Protein AF-A0A425DKZ0-F1 (afdb_monomer)

Structure (mmCIF, N/CA/C/O backbone):
data_AF-A0A425DKZ0-F1
#
_entry.id   AF-A0A425DKZ0-F1
#
loop_
_atom_site.group_PDB
_atom_site.id
_atom_site.type_symbol
_atom_site.label_atom_id
_atom_site.label_alt_id
_atom_site.label_comp_id
_atom_site.label_asym_id
_atom_site.label_entity_id
_atom_site.label_seq_id
_atom_site.pdbx_PDB_ins_code
_atom_site.Cartn_x
_atom_site.Cartn_y
_atom_site.Cartn_z
_atom_site.occupancy
_atom_site.B_iso_or_equiv
_atom_site.auth_seq_id
_atom_site.auth_comp_id
_atom_site.auth_asym_id
_atom_site.auth_atom_id
_atom_site.pdbx_PDB_model_num
ATOM 1 N N . HIS A 1 1 ? -7.716 31.470 51.472 1.00 42.34 1 HIS A N 1
ATOM 2 C CA . HIS A 1 1 ? -7.581 30.000 51.550 1.00 42.34 1 HIS A CA 1
ATOM 3 C C . HIS A 1 1 ? -8.684 29.341 50.733 1.00 42.34 1 HIS A C 1
ATOM 5 O O . HIS A 1 1 ? -9.848 29.492 51.078 1.00 42.34 1 HIS A O 1
ATOM 11 N N . GLY A 1 2 ? -8.344 28.702 49.608 1.00 53.31 2 GLY A N 1
ATOM 12 C CA . GLY A 1 2 ? -9.332 28.039 48.749 1.00 53.31 2 GLY A CA 1
ATOM 13 C C . GLY A 1 2 ? -9.971 26.845 49.457 1.00 53.31 2 GLY A C 1
ATOM 14 O O . GLY A 1 2 ? -9.284 26.089 50.141 1.00 53.31 2 GLY A O 1
ATOM 15 N N . ASN A 1 3 ? -11.289 26.690 49.323 1.00 63.75 3 ASN A N 1
ATOM 16 C CA . ASN A 1 3 ? -11.999 25.538 49.873 1.00 63.75 3 ASN A CA 1
ATOM 17 C C . ASN A 1 3 ? -11.432 24.227 49.294 1.00 63.75 3 ASN A C 1
ATOM 19 O O . ASN A 1 3 ? -11.160 24.181 48.093 1.00 63.75 3 ASN A O 1
ATOM 23 N N . PRO A 1 4 ? -11.296 23.147 50.090 1.00 66.00 4 PRO A N 1
ATOM 24 C CA . PRO A 1 4 ? -10.873 21.852 49.567 1.00 66.00 4 PRO A CA 1
ATOM 25 C C . PRO A 1 4 ? -11.838 21.383 48.476 1.00 66.00 4 PRO A C 1
ATOM 27 O O . PRO A 1 4 ? -13.053 21.352 48.697 1.00 66.00 4 PRO A O 1
ATOM 30 N N . MET A 1 5 ? -11.298 21.018 47.314 1.00 82.62 5 MET A N 1
ATOM 31 C CA . MET A 1 5 ? -12.056 20.470 46.191 1.00 82.62 5 MET A CA 1
ATOM 32 C C . MET A 1 5 ? -11.588 19.047 45.911 1.00 82.62 5 MET A C 1
ATOM 34 O O . MET A 1 5 ? -10.389 18.791 45.840 1.00 82.62 5 MET A O 1
ATOM 38 N N . VAL A 1 6 ? -12.531 18.127 45.726 1.00 85.50 6 VAL A N 1
ATOM 39 C CA . VAL A 1 6 ? -12.246 16.738 45.340 1.00 85.50 6 VAL A CA 1
ATOM 40 C C . VAL A 1 6 ? -12.722 16.533 43.908 1.00 85.50 6 VAL A C 1
ATOM 42 O O . VAL A 1 6 ? -13.866 16.851 43.589 1.00 85.50 6 VAL A O 1
ATOM 45 N N . ARG A 1 7 ? -11.857 16.022 43.029 1.00 88.94 7 ARG A N 1
ATOM 46 C CA . ARG A 1 7 ? -12.206 15.740 41.627 1.00 88.94 7 ARG A CA 1
ATOM 47 C C . ARG A 1 7 ? -12.764 14.329 41.455 1.00 88.94 7 ARG A C 1
ATOM 49 O O . ARG A 1 7 ? -12.349 13.405 42.149 1.00 88.94 7 ARG A O 1
ATOM 56 N N . CYS A 1 8 ? -13.666 14.152 40.497 1.00 90.75 8 CYS A N 1
ATOM 57 C CA . CYS A 1 8 ? -14.119 12.833 40.068 1.00 90.75 8 CYS A CA 1
ATOM 58 C C . CYS A 1 8 ? -13.062 12.179 39.159 1.00 90.75 8 CYS A C 1
ATOM 60 O O . CYS A 1 8 ? -12.780 12.678 38.066 1.00 90.75 8 CYS A O 1
ATOM 62 N N . ASN A 1 9 ? -12.492 11.051 39.596 1.00 89.81 9 ASN A N 1
ATOM 63 C CA . ASN A 1 9 ? -11.516 10.305 38.797 1.00 89.81 9 ASN A CA 1
ATOM 64 C C . ASN A 1 9 ? -12.157 9.657 37.560 1.00 89.81 9 ASN A C 1
ATOM 66 O O . ASN A 1 9 ? -11.550 9.717 36.499 1.00 89.81 9 ASN A O 1
ATOM 70 N N . PHE A 1 10 ? -13.399 9.164 37.631 1.00 89.75 10 PHE A N 1
ATOM 71 C CA . PHE A 1 10 ? -14.104 8.661 36.440 1.00 89.75 10 PHE A CA 1
ATOM 72 C C . PHE A 1 10 ? -14.246 9.744 35.363 1.00 89.75 10 PHE A C 1
ATOM 74 O O . PHE A 1 10 ? -13.837 9.534 34.229 1.00 89.75 10 PHE A O 1
ATOM 81 N N . CYS A 1 11 ? -14.672 10.959 35.731 1.00 88.19 11 CYS A N 1
ATOM 82 C CA . CYS A 1 11 ? -14.673 12.095 34.801 1.00 88.19 11 CYS A CA 1
ATOM 83 C C . CYS A 1 11 ? -13.292 12.385 34.194 1.00 88.19 11 CYS A C 1
ATOM 85 O O . CYS A 1 11 ? -13.216 12.844 33.062 1.00 88.19 11 CYS A O 1
ATOM 87 N N . THR A 1 12 ? -12.216 12.189 34.958 1.00 85.69 12 THR A N 1
ATOM 88 C CA . THR A 1 12 ? -10.850 12.507 34.519 1.00 85.69 12 THR A CA 1
ATOM 89 C C . THR A 1 12 ? -10.347 11.453 33.530 1.00 85.69 12 THR A C 1
ATOM 91 O O . THR A 1 12 ? -9.910 11.784 32.431 1.00 85.69 12 THR A O 1
ATOM 94 N N . PHE A 1 13 ? -10.450 10.175 33.890 1.00 84.56 13 PHE A N 1
ATOM 95 C CA . PHE A 1 13 ? -9.844 9.073 33.143 1.00 84.56 13 PHE A CA 1
ATOM 96 C C . PHE A 1 13 ? -10.752 8.485 32.060 1.00 84.56 13 PHE A C 1
ATOM 98 O O . PHE A 1 13 ? -10.256 8.056 31.028 1.00 84.56 13 PHE A O 1
ATOM 105 N N . GLU A 1 14 ? -12.068 8.509 32.252 1.00 84.50 14 GLU A N 1
ATOM 106 C CA . GLU A 1 14 ? -13.032 7.866 31.345 1.00 84.50 14 GLU A CA 1
ATOM 107 C C . GLU A 1 14 ? -13.930 8.877 30.621 1.00 84.50 14 GLU A C 1
ATOM 109 O O . GLU A 1 14 ? -14.605 8.534 29.653 1.00 84.50 14 GLU A O 1
ATOM 114 N N . GLY A 1 15 ? -13.923 10.142 31.051 1.00 81.25 15 GLY A N 1
ATOM 115 C CA . GLY A 1 15 ? -14.889 11.130 30.583 1.00 81.25 15 GLY A CA 1
ATOM 116 C C . GLY A 1 15 ? -16.287 10.846 31.139 1.00 81.25 15 GLY A C 1
ATOM 117 O O . GLY A 1 15 ? -16.455 10.033 32.043 1.00 81.25 15 GLY A O 1
ATOM 118 N N . ARG A 1 16 ? -17.304 11.562 30.650 1.00 83.00 16 ARG A N 1
ATOM 119 C CA . ARG A 1 16 ? -18.705 11.369 31.067 1.00 83.00 16 ARG A CA 1
ATOM 120 C C . ARG A 1 16 ? -19.478 10.555 30.041 1.00 83.00 16 ARG A C 1
ATOM 122 O O . ARG A 1 16 ? -19.281 10.751 28.840 1.00 83.00 16 ARG A O 1
ATOM 129 N N . ASP A 1 17 ? -20.421 9.746 30.518 1.00 76.44 17 ASP A N 1
ATOM 130 C CA . ASP A 1 17 ? -21.316 8.968 29.661 1.00 76.44 17 ASP A CA 1
ATOM 131 C C . ASP A 1 17 ? -22.021 9.871 28.628 1.00 76.44 17 ASP A C 1
ATOM 133 O O . ASP A 1 17 ? -22.601 10.921 28.947 1.00 76.44 17 ASP A O 1
ATOM 137 N N . LYS A 1 18 ? -21.968 9.468 27.351 1.00 66.25 18 LYS A N 1
ATOM 138 C CA . LYS A 1 18 ? -22.635 10.187 26.258 1.00 66.25 18 LYS A CA 1
ATOM 139 C C . LYS A 1 18 ? -24.133 9.894 26.300 1.00 66.25 18 LYS A C 1
ATOM 141 O O . LYS A 1 18 ? -24.573 8.787 26.009 1.00 66.25 18 LYS A O 1
ATOM 146 N N . VAL A 1 19 ? -24.933 10.911 26.611 1.00 61.91 19 VAL A N 1
ATOM 147 C CA . VAL A 1 19 ? -26.397 10.807 26.585 1.00 61.91 19 VAL A CA 1
ATOM 148 C C . VAL A 1 19 ? -26.899 11.070 25.164 1.00 61.91 19 VAL A C 1
ATOM 150 O O . VAL A 1 19 ? -26.630 12.134 24.604 1.00 61.91 19 VAL A O 1
ATOM 153 N N . LYS A 1 20 ? -27.640 10.119 24.582 1.00 54.94 20 LYS A N 1
ATOM 154 C CA . LYS A 1 20 ? -28.322 10.308 23.292 1.00 54.94 20 LYS A CA 1
ATOM 155 C C . LYS A 1 20 ? -29.433 11.353 23.452 1.00 54.94 20 LYS A C 1
ATOM 157 O O . LYS A 1 20 ? -30.310 11.190 24.296 1.00 54.94 20 LYS A O 1
ATOM 162 N N . ILE A 1 21 ? -29.392 12.418 22.653 1.00 57.22 21 ILE A N 1
ATOM 163 C CA . ILE A 1 21 ? -30.511 13.358 22.515 1.00 57.22 21 ILE A CA 1
ATOM 164 C C . ILE A 1 21 ? -31.435 12.757 21.456 1.00 57.22 21 ILE A C 1
ATOM 166 O O . ILE A 1 21 ? -31.054 12.671 20.294 1.00 57.22 21 ILE A O 1
ATOM 170 N N . THR A 1 22 ? -32.609 12.283 21.860 1.00 52.44 22 THR A N 1
ATOM 171 C CA . THR A 1 22 ? -33.670 11.857 20.940 1.00 52.44 22 THR A CA 1
ATOM 172 C C . THR A 1 22 ? -34.510 13.061 20.521 1.00 52.44 22 THR A C 1
ATOM 174 O O . THR A 1 22 ? -34.851 13.903 21.358 1.00 52.44 22 THR A O 1
ATOM 177 N N . GLU A 1 23 ? -34.867 13.151 19.238 1.00 46.16 23 GLU A N 1
ATOM 178 C CA . GLU A 1 23 ? -35.862 14.120 18.767 1.00 46.16 23 GLU A CA 1
ATOM 179 C C . GLU A 1 23 ? -37.206 13.835 19.458 1.00 46.16 23 GLU A C 1
ATOM 181 O O . GLU A 1 23 ? -37.687 12.705 19.461 1.00 46.16 23 GLU A O 1
ATOM 186 N N . GLY A 1 24 ? -37.759 14.842 20.144 1.00 56.75 24 GLY A N 1
ATOM 187 C CA . GLY A 1 24 ? -38.944 14.708 21.009 1.00 56.75 24 GLY A CA 1
ATOM 188 C C . GLY A 1 24 ? -38.648 14.456 22.496 1.00 56.75 24 GLY A C 1
ATOM 189 O O . GLY A 1 24 ? -39.563 14.485 23.317 1.00 56.75 24 GLY A O 1
ATOM 190 N N . GLY A 1 25 ? -37.383 14.260 22.882 1.00 57.97 25 GLY A N 1
ATOM 191 C CA . GLY A 1 25 ? -36.985 14.130 24.284 1.00 57.97 25 GLY A CA 1
ATOM 192 C C . GLY A 1 25 ? -37.058 15.454 25.057 1.00 57.97 25 GLY A C 1
ATOM 193 O O . GLY A 1 25 ? -36.770 16.530 24.536 1.00 57.97 25 GLY A O 1
ATOM 194 N N . THR A 1 26 ? -37.364 15.389 26.355 1.00 55.22 26 THR A N 1
ATOM 195 C CA . THR A 1 26 ? -37.452 16.570 27.241 1.00 55.22 26 THR A CA 1
ATOM 196 C C . THR A 1 26 ? -36.114 17.294 27.459 1.00 55.22 26 THR A C 1
ATOM 198 O O . THR A 1 26 ? -36.085 18.417 27.969 1.00 55.22 26 THR A O 1
ATOM 201 N N . ARG A 1 27 ? -34.978 16.691 27.079 1.00 53.53 27 ARG A N 1
ATOM 202 C CA . ARG A 1 27 ? -33.630 17.177 27.414 1.00 53.53 27 ARG A CA 1
ATOM 203 C C . ARG A 1 27 ? -32.959 17.882 26.227 1.00 53.53 27 ARG A C 1
ATOM 205 O O . ARG A 1 27 ? -32.543 17.245 25.271 1.00 53.53 27 ARG A O 1
ATOM 212 N N . LYS A 1 28 ? -32.788 19.207 26.340 1.00 52.16 28 LYS A N 1
ATOM 213 C CA . LYS A 1 28 ? -32.305 20.106 25.264 1.00 52.16 28 LYS A CA 1
ATOM 214 C C . LYS A 1 28 ? -30.798 20.435 25.276 1.00 52.16 28 LYS A C 1
ATOM 216 O O . LYS A 1 28 ? -30.344 21.212 24.444 1.00 52.16 28 LYS A O 1
ATOM 221 N N . ARG A 1 29 ? -30.005 19.930 26.234 1.00 53.12 29 ARG A N 1
ATOM 222 C CA . ARG A 1 29 ? -28.588 20.333 26.410 1.00 53.12 29 ARG A CA 1
ATOM 223 C C . ARG A 1 29 ? -27.605 19.230 26.015 1.00 53.12 29 ARG A C 1
ATOM 225 O O . ARG A 1 29 ? -27.749 18.099 26.474 1.00 53.12 29 ARG A O 1
ATOM 232 N N . LYS A 1 30 ? -26.573 19.604 25.241 1.00 53.53 30 LYS A N 1
ATOM 233 C CA . LYS A 1 30 ? -25.389 18.775 24.945 1.00 53.53 30 LYS A CA 1
ATOM 234 C C . LYS A 1 30 ? -24.744 18.270 26.244 1.00 53.53 30 LYS A C 1
ATOM 236 O O . LYS A 1 30 ? -24.743 18.982 27.253 1.00 53.53 30 LYS A O 1
ATOM 241 N N . SER A 1 31 ? -24.199 17.050 26.209 1.00 59.12 31 SER A N 1
ATOM 242 C CA . SER A 1 31 ? -23.460 16.482 27.343 1.00 59.12 31 SER A CA 1
ATOM 243 C C . SER A 1 31 ? -22.269 17.375 27.696 1.00 59.12 31 SER A C 1
ATOM 245 O O . SER A 1 31 ? -21.606 17.915 26.809 1.00 59.12 31 SER A O 1
ATOM 247 N N . ARG A 1 32 ? -22.016 17.566 28.993 1.00 63.62 32 ARG A N 1
ATOM 248 C CA . ARG A 1 32 ? -20.849 18.326 29.446 1.00 63.62 32 ARG A CA 1
ATOM 249 C C . ARG A 1 32 ? -19.601 17.451 29.366 1.00 63.62 32 ARG A C 1
ATOM 251 O O . ARG A 1 32 ? -19.645 16.288 29.746 1.00 63.62 32 ARG A O 1
ATOM 258 N N . VAL A 1 33 ? -18.490 18.046 28.948 1.00 66.44 33 VAL A N 1
ATOM 259 C CA . VAL A 1 33 ? -17.159 17.411 28.895 1.00 66.44 33 VAL A CA 1
ATOM 260 C C . VAL A 1 33 ? -16.261 17.806 30.075 1.00 66.44 33 VAL A C 1
ATOM 262 O O . VAL A 1 33 ? -15.135 17.339 30.180 1.00 66.44 33 VAL A O 1
ATOM 265 N N . ASP A 1 34 ? -16.749 18.652 30.987 1.00 77.94 34 ASP A N 1
ATOM 266 C CA . ASP A 1 34 ? -15.973 19.142 32.127 1.00 77.94 34 ASP A CA 1
ATOM 267 C C . ASP A 1 34 ? -15.764 18.071 33.212 1.00 77.94 34 ASP A C 1
ATOM 269 O O . ASP A 1 34 ? -16.664 17.291 33.551 1.00 77.94 34 ASP A O 1
ATOM 273 N N . VAL A 1 35 ? -14.579 18.063 33.830 1.00 85.38 35 VAL A N 1
ATOM 274 C CA . VAL A 1 35 ? -14.324 17.224 35.008 1.00 85.38 35 VAL A CA 1
ATOM 275 C C . VAL A 1 35 ? -15.179 17.725 36.169 1.00 85.38 35 VAL A C 1
ATOM 277 O O . VAL A 1 35 ? -15.194 18.916 36.483 1.00 85.38 35 VAL A O 1
ATOM 280 N N . LYS A 1 36 ? -15.929 16.825 36.817 1.00 88.44 36 LYS A N 1
ATOM 281 C CA . LYS A 1 36 ? -16.724 17.195 37.991 1.00 88.44 36 LYS A CA 1
ATOM 282 C C . LYS A 1 36 ? -15.816 17.376 39.207 1.00 88.44 36 LYS A C 1
ATOM 284 O O . LYS A 1 36 ? -15.130 16.442 39.619 1.00 88.44 36 LYS A O 1
ATOM 289 N N . TYR A 1 37 ? -15.897 18.552 39.821 1.00 88.69 37 TYR A N 1
ATOM 290 C CA . TYR A 1 37 ? -15.333 18.836 41.138 1.00 88.69 37 TYR A CA 1
ATOM 291 C C . TYR A 1 37 ? -16.453 18.905 42.182 1.00 88.69 37 TYR A C 1
ATOM 293 O O . TYR A 1 37 ? -17.545 19.426 41.922 1.00 88.69 37 TYR A O 1
ATOM 301 N N . PHE A 1 38 ? -16.180 18.355 43.359 1.00 88.44 38 PHE A N 1
ATOM 302 C CA . PHE A 1 38 ? -17.015 18.421 44.548 1.00 88.44 38 PHE A CA 1
ATOM 303 C C . PHE A 1 38 ? -16.384 19.390 45.539 1.00 88.44 38 PHE A C 1
ATOM 305 O O . PHE A 1 38 ? -15.177 19.346 45.778 1.00 88.44 38 PHE A O 1
ATOM 312 N N . THR A 1 39 ? -17.207 20.250 46.119 1.00 87.50 39 THR A N 1
ATOM 313 C CA . THR A 1 39 ? -16.819 21.223 47.140 1.00 87.50 39 THR A CA 1
ATOM 314 C C . THR A 1 39 ? -17.520 20.889 48.454 1.00 87.50 39 THR A C 1
ATOM 316 O O . THR A 1 39 ? -18.470 20.102 48.482 1.00 87.50 39 THR A O 1
ATOM 319 N N . LYS A 1 40 ? -17.054 21.473 49.561 1.00 82.00 40 LYS A N 1
ATOM 320 C CA . LYS A 1 40 ? -17.732 21.335 50.855 1.00 82.00 40 LYS A CA 1
ATOM 321 C C . LYS A 1 40 ? -19.173 21.890 50.787 1.00 82.00 40 LYS A C 1
ATOM 323 O O . LYS A 1 40 ? -19.367 22.929 50.156 1.00 82.00 40 LYS A O 1
ATOM 328 N N . PRO A 1 41 ? -20.147 21.260 51.475 1.00 82.75 41 PRO A N 1
ATOM 329 C CA . PRO A 1 41 ? -20.026 20.020 52.251 1.00 82.75 41 PRO A CA 1
ATOM 330 C C . PRO A 1 41 ? -20.016 18.761 51.360 1.00 82.75 41 PRO A C 1
ATOM 332 O O . PRO A 1 41 ? -20.801 18.637 50.422 1.00 82.75 41 PRO A O 1
ATOM 335 N N . PHE A 1 42 ? -19.145 17.795 51.679 1.00 82.94 42 PHE A N 1
ATOM 336 C CA . PHE A 1 42 ? -18.992 16.543 50.922 1.00 82.94 42 PHE A CA 1
ATOM 337 C C . PHE A 1 42 ? -20.107 15.534 51.239 1.00 82.94 42 PHE A C 1
ATOM 339 O O . PHE A 1 42 ? -19.883 14.509 51.882 1.00 82.94 42 PHE A O 1
ATOM 346 N N . THR A 1 43 ? -21.333 15.829 50.811 1.00 84.94 43 THR A N 1
ATOM 347 C CA . THR A 1 43 ? -22.495 14.984 51.108 1.00 84.94 43 THR A CA 1
ATOM 348 C C . THR A 1 43 ? -22.515 13.706 50.251 1.00 84.94 43 THR A C 1
ATOM 350 O O . THR A 1 43 ? -22.359 13.783 49.026 1.00 84.94 43 THR A O 1
ATOM 353 N N . PRO A 1 44 ? -22.770 12.523 50.855 1.00 84.94 44 PRO A N 1
ATOM 354 C CA . PRO A 1 44 ? -22.831 11.255 50.128 1.00 84.94 44 PRO A CA 1
ATOM 355 C C . PRO A 1 44 ? -23.802 11.205 48.962 1.00 84.94 44 PRO A C 1
ATOM 357 O O . PRO A 1 44 ? -23.521 10.589 47.933 1.00 84.94 44 PRO A O 1
ATOM 360 N N . LEU A 1 45 ? -24.926 11.898 49.106 1.00 88.00 45 LEU A N 1
ATOM 361 C CA . LEU A 1 45 ? -25.946 11.982 48.076 1.00 88.00 45 LEU A CA 1
ATOM 362 C C . LEU A 1 45 ? -25.401 12.599 46.778 1.00 88.00 45 LEU A C 1
ATOM 364 O O . LEU A 1 45 ? -25.681 12.095 45.692 1.00 88.00 45 LEU A O 1
ATOM 368 N N . ASN A 1 46 ? -24.573 13.644 46.884 1.00 84.50 46 ASN A N 1
ATOM 369 C CA . ASN A 1 46 ? -24.118 14.423 45.734 1.00 84.50 46 ASN A CA 1
ATOM 370 C C . ASN A 1 46 ? -23.152 13.642 44.840 1.00 84.50 46 ASN A C 1
ATOM 372 O O . ASN A 1 46 ? -23.315 13.634 43.618 1.00 84.50 46 ASN A O 1
ATOM 376 N N . TYR A 1 47 ? -22.157 12.965 45.421 1.00 86.69 47 TYR A N 1
ATOM 377 C CA . TYR A 1 47 ? -21.227 12.174 44.614 1.00 86.69 47 TYR A CA 1
ATOM 378 C C . TYR A 1 47 ? -21.847 10.856 44.132 1.00 86.69 47 TYR A C 1
ATOM 380 O O . TYR A 1 47 ? -21.608 10.481 42.987 1.00 86.69 47 TYR A O 1
ATOM 388 N N . ARG A 1 48 ? -22.717 10.194 44.914 1.00 89.31 48 ARG A N 1
ATOM 389 C CA . ARG A 1 48 ? -23.429 8.981 44.455 1.00 89.31 48 ARG A CA 1
ATOM 390 C C . ARG A 1 48 ? -24.403 9.269 43.316 1.00 89.31 48 ARG A C 1
ATOM 392 O O . ARG A 1 48 ? -24.491 8.469 42.390 1.00 89.31 48 ARG A O 1
ATOM 399 N N . SER A 1 49 ? -25.118 10.394 43.369 1.00 89.12 49 SER A N 1
ATOM 400 C CA . SER A 1 49 ? -26.014 10.822 42.288 1.00 89.12 49 SER A CA 1
ATOM 401 C C . SER A 1 49 ? -25.238 11.067 40.991 1.00 89.12 49 SER A C 1
ATOM 403 O O . SER A 1 49 ? -25.622 10.582 39.929 1.00 89.12 49 SER A O 1
ATOM 405 N N . HIS A 1 50 ? -24.083 11.736 41.081 1.00 89.12 50 HIS A N 1
ATOM 406 C CA . HIS A 1 50 ? -23.214 11.949 39.926 1.00 89.12 50 HIS A CA 1
ATOM 407 C C . HIS A 1 50 ? -22.683 10.637 39.331 1.00 89.12 50 HIS A C 1
ATOM 409 O O . HIS A 1 50 ? -22.795 10.446 38.124 1.00 89.12 50 HIS A O 1
ATOM 415 N N . LEU A 1 51 ? -22.144 9.738 40.162 1.00 90.50 51 LEU A N 1
ATOM 416 C CA . LEU A 1 51 ? -21.570 8.467 39.707 1.00 90.50 51 LEU A CA 1
ATOM 417 C C . LEU A 1 51 ? -22.629 7.573 39.048 1.00 90.50 51 LEU A C 1
ATOM 419 O O . LEU A 1 51 ? -22.422 7.111 37.932 1.00 90.50 51 LEU A O 1
ATOM 423 N N . ASN A 1 52 ? -23.805 7.429 39.667 1.00 89.00 52 ASN A N 1
ATOM 424 C CA . ASN A 1 52 ? -24.910 6.667 39.076 1.00 89.00 52 ASN A CA 1
ATOM 425 C C . ASN A 1 52 ? -25.487 7.309 37.807 1.00 89.00 52 ASN A C 1
ATOM 427 O O . ASN A 1 52 ? -26.054 6.607 36.980 1.00 89.00 52 ASN A O 1
ATOM 431 N N . GLY A 1 53 ? -25.404 8.634 37.666 1.00 85.69 53 GLY A N 1
ATOM 432 C CA . GLY A 1 53 ? -25.997 9.342 36.533 1.00 85.69 53 GLY A CA 1
ATOM 433 C C . GLY A 1 53 ? -25.066 9.560 35.339 1.00 85.69 53 GLY A C 1
ATOM 434 O O . GLY A 1 53 ? -25.556 9.909 34.266 1.00 85.69 53 GLY A O 1
ATOM 435 N N . GLN A 1 54 ? -23.745 9.477 35.520 1.00 85.38 54 GLN A N 1
ATOM 436 C CA . GLN A 1 54 ? -22.753 9.868 34.501 1.00 85.38 54 GLN A CA 1
ATOM 437 C C . GLN A 1 54 ? -21.612 8.866 34.305 1.00 85.38 54 GLN A C 1
ATOM 439 O O . GLN A 1 54 ? -20.786 9.112 33.427 1.00 85.38 54 GLN A O 1
ATOM 444 N N . HIS A 1 55 ? -21.550 7.817 35.131 1.00 89.25 55 HIS A N 1
ATOM 445 C CA . HIS A 1 55 ? -20.551 6.749 35.064 1.00 89.25 55 HIS A CA 1
ATOM 446 C C . HIS A 1 55 ? -21.169 5.410 35.492 1.00 89.25 55 HIS A C 1
ATOM 448 O O . HIS A 1 55 ? -20.565 4.683 36.277 1.00 89.25 55 HIS A O 1
ATOM 454 N N . LYS A 1 56 ? -22.414 5.117 35.092 1.00 88.00 56 LYS A N 1
ATOM 455 C CA . LYS A 1 56 ? -23.219 4.066 35.749 1.00 88.00 56 LYS A CA 1
ATOM 456 C C . LYS A 1 56 ? -22.549 2.693 35.677 1.00 88.00 56 LYS A C 1
ATOM 458 O O . LYS A 1 56 ? -22.357 2.054 36.708 1.00 88.00 56 LYS A O 1
ATOM 463 N N . GLU A 1 57 ? -22.157 2.283 34.475 1.00 87.56 57 GLU A N 1
ATOM 464 C CA . GLU A 1 57 ? -21.540 0.976 34.227 1.00 87.56 57 GLU A CA 1
ATOM 465 C C . GLU A 1 57 ? -20.188 0.850 34.942 1.00 87.56 57 GLU A C 1
ATOM 467 O O . GLU A 1 57 ? -19.974 -0.089 35.711 1.00 87.56 57 GLU A O 1
ATOM 472 N N . SER A 1 58 ? -19.299 1.834 34.764 1.00 89.12 58 SER A N 1
ATOM 473 C CA . SER A 1 58 ? -17.986 1.853 35.419 1.00 89.12 58 SER A CA 1
ATOM 474 C C . SER A 1 58 ? -18.091 1.913 36.941 1.00 89.12 58 SER A C 1
ATOM 476 O O . SER A 1 58 ? -17.284 1.303 37.642 1.00 89.12 58 SER A O 1
ATOM 478 N N . TRP A 1 59 ? -19.084 2.630 37.472 1.00 93.25 59 TRP A N 1
ATOM 479 C CA . TRP A 1 59 ? -19.330 2.719 38.904 1.00 93.25 59 TRP A CA 1
ATOM 480 C C . TRP A 1 59 ? -19.812 1.387 39.474 1.00 93.25 59 TRP A C 1
ATOM 482 O O . TRP A 1 59 ? -19.268 0.943 40.483 1.00 93.25 59 TRP A O 1
ATOM 492 N N . ASP A 1 60 ? -20.761 0.719 38.818 1.00 92.94 60 ASP A N 1
ATOM 493 C CA . ASP A 1 60 ? -21.262 -0.587 39.254 1.00 92.94 60 ASP A CA 1
ATOM 494 C C . ASP A 1 60 ? -20.148 -1.641 39.242 1.00 92.94 60 ASP A C 1
ATOM 496 O O . ASP A 1 60 ? -19.963 -2.359 40.229 1.00 92.94 60 ASP A O 1
ATOM 500 N N . ALA A 1 61 ? -19.340 -1.669 38.176 1.00 91.81 61 ALA A N 1
ATOM 501 C CA . ALA A 1 61 ? -18.163 -2.529 38.092 1.00 91.81 61 ALA A CA 1
ATOM 502 C C . ALA A 1 61 ? -17.164 -2.216 39.215 1.00 91.81 61 ALA A C 1
ATOM 504 O O . ALA A 1 61 ? -16.737 -3.114 39.941 1.00 91.81 61 ALA A O 1
ATOM 505 N N . TYR A 1 62 ? -16.847 -0.935 39.426 1.00 92.69 62 TYR A N 1
ATOM 506 C CA . TYR A 1 62 ? -15.944 -0.506 40.490 1.00 92.69 62 TYR A CA 1
ATOM 507 C C . TYR A 1 62 ? -16.465 -0.894 41.875 1.00 92.69 62 TYR A C 1
ATOM 509 O O . TYR A 1 62 ? -15.677 -1.287 42.730 1.00 92.69 62 TYR A O 1
ATOM 517 N N . GLN A 1 63 ? -17.775 -0.834 42.131 1.00 92.25 63 GLN A N 1
ATOM 518 C CA . GLN A 1 63 ? -18.348 -1.209 43.426 1.00 92.25 63 GLN A CA 1
ATOM 519 C C . GLN A 1 63 ? -18.130 -2.687 43.767 1.00 92.25 63 GLN A C 1
ATOM 521 O O . GLN A 1 63 ? -17.866 -2.981 44.938 1.00 92.25 63 GLN A O 1
ATOM 526 N N . GLN A 1 64 ? -18.165 -3.574 42.771 1.00 94.06 64 GLN A N 1
ATOM 527 C CA . GLN A 1 64 ? -17.982 -5.021 42.938 1.00 94.06 64 GLN A CA 1
ATOM 528 C C . GLN A 1 64 ? -16.517 -5.439 43.162 1.00 94.06 64 GLN A C 1
ATOM 530 O O . GLN A 1 64 ? -16.254 -6.562 43.584 1.00 94.06 64 GLN A O 1
ATOM 535 N N . MET A 1 65 ? -15.552 -4.544 42.931 1.00 93.94 65 MET A N 1
ATOM 536 C CA . MET A 1 65 ? -14.127 -4.844 43.097 1.00 93.94 65 MET A CA 1
ATOM 537 C C . MET A 1 65 ? -13.695 -4.927 44.570 1.00 93.94 65 MET A C 1
ATOM 539 O O . MET A 1 65 ? -14.238 -4.245 45.452 1.00 93.94 65 MET A O 1
ATOM 543 N N . SER A 1 66 ? -12.650 -5.721 44.823 1.00 94.38 66 SER A N 1
ATOM 544 C CA . SER A 1 66 ? -11.988 -5.805 46.128 1.00 94.38 66 SER A CA 1
ATOM 545 C C . SER A 1 66 ? -11.325 -4.476 46.517 1.00 94.38 66 SER A C 1
ATOM 547 O O . SER A 1 66 ? -11.044 -3.613 45.682 1.00 94.38 66 SER A O 1
ATOM 549 N N . THR A 1 67 ? -11.047 -4.295 47.808 1.00 91.44 67 THR A N 1
ATOM 550 C CA . THR A 1 67 ? -10.428 -3.063 48.321 1.00 91.44 67 THR A CA 1
ATOM 551 C C . THR A 1 67 ? -9.029 -2.817 47.749 1.00 91.44 67 THR A C 1
ATOM 553 O O . THR A 1 67 ? -8.671 -1.661 47.531 1.00 91.44 67 THR A O 1
ATOM 556 N N . SER A 1 68 ? -8.242 -3.871 47.491 1.00 91.25 68 SER A N 1
ATOM 557 C CA . SER A 1 68 ? -6.933 -3.744 46.834 1.00 91.25 68 SER A CA 1
ATOM 558 C C . SER A 1 68 ? -7.091 -3.280 45.387 1.00 91.25 68 SER A C 1
ATOM 560 O O . SER A 1 68 ? -6.522 -2.260 45.012 1.00 91.25 68 SER A O 1
ATOM 562 N N . ALA A 1 69 ? -7.964 -3.931 44.618 1.00 88.44 69 ALA A N 1
ATOM 563 C CA . ALA A 1 69 ? -8.175 -3.614 43.210 1.00 88.44 69 ALA A CA 1
ATOM 564 C C . ALA A 1 69 ? -8.752 -2.198 42.999 1.00 88.44 69 ALA A C 1
ATOM 566 O O . ALA A 1 69 ? -8.401 -1.511 42.043 1.00 88.44 69 ALA A O 1
ATOM 567 N N . LYS A 1 70 ? -9.581 -1.703 43.931 1.00 91.44 70 LYS A N 1
ATOM 568 C CA . LYS A 1 70 ? -10.076 -0.312 43.922 1.00 91.44 70 LYS A CA 1
ATOM 569 C C . LYS A 1 70 ? -8.958 0.730 44.034 1.00 91.44 70 LYS A C 1
ATOM 571 O O . LYS A 1 70 ? -9.068 1.790 43.424 1.00 91.44 70 LYS A O 1
ATOM 576 N N . LYS A 1 71 ? -7.896 0.451 44.803 1.00 88.94 71 LYS A N 1
ATOM 577 C CA . LYS A 1 71 ? -6.752 1.370 44.956 1.00 88.94 71 LYS A CA 1
ATOM 578 C C . LYS A 1 71 ? -5.929 1.488 43.674 1.00 88.94 71 LYS A C 1
ATOM 580 O O . LYS A 1 71 ? -5.360 2.544 43.432 1.00 88.94 71 LYS A O 1
ATOM 585 N N . GLU A 1 72 ? -5.892 0.430 42.872 1.00 90.94 72 GLU A N 1
ATOM 586 C CA . GLU A 1 72 ? -5.088 0.354 41.647 1.00 90.94 72 GLU A CA 1
ATOM 587 C C . GLU A 1 72 ? -5.874 0.719 40.382 1.00 90.94 72 GLU A C 1
ATOM 589 O O . GLU A 1 72 ? -5.276 1.055 39.368 1.00 90.94 72 GLU A O 1
ATOM 594 N N . TYR A 1 73 ? -7.211 0.737 40.449 1.00 88.44 73 TYR A N 1
ATOM 595 C CA . TYR A 1 73 ? -8.115 0.891 39.301 1.00 88.44 73 TYR A CA 1
ATOM 596 C C . TYR A 1 73 ? -7.785 2.044 38.335 1.00 88.44 73 TYR A C 1
ATOM 598 O O . TYR A 1 73 ? -8.057 1.945 37.140 1.00 88.44 73 TYR A O 1
ATOM 606 N N . PHE A 1 74 ? -7.236 3.153 38.840 1.00 89.62 74 PHE A N 1
ATOM 607 C CA . PHE A 1 74 ? -6.907 4.332 38.033 1.00 89.62 74 PHE A CA 1
ATOM 608 C C . PHE A 1 74 ? -5.408 4.501 37.745 1.00 89.62 74 PHE A C 1
ATOM 610 O O . PHE A 1 74 ? -5.065 5.421 37.009 1.00 89.62 74 PHE A O 1
ATOM 617 N N . ASN A 1 75 ? -4.525 3.665 38.302 1.00 86.69 75 ASN A N 1
ATOM 618 C CA . ASN A 1 75 ? -3.073 3.878 38.228 1.00 86.69 75 ASN A CA 1
ATOM 619 C C . ASN A 1 75 ? -2.534 3.779 36.794 1.00 86.69 75 ASN A C 1
ATOM 621 O O . ASN A 1 75 ? -1.707 4.598 36.404 1.00 86.69 75 ASN A O 1
ATOM 625 N N . ASP A 1 76 ? -3.069 2.850 36.000 1.00 80.44 76 ASP A N 1
ATOM 626 C CA . ASP A 1 76 ? -2.628 2.614 34.617 1.00 80.44 76 ASP A CA 1
ATOM 627 C C . ASP A 1 76 ? -3.505 3.327 33.575 1.00 80.44 76 ASP A C 1
ATOM 629 O O . ASP A 1 76 ? -3.320 3.170 32.366 1.00 80.44 76 ASP A O 1
ATOM 633 N N . LYS A 1 77 ? -4.498 4.112 34.018 1.00 83.00 77 LYS A N 1
ATOM 634 C CA . LYS A 1 77 ? -5.399 4.815 33.101 1.00 83.00 77 LYS A CA 1
ATOM 635 C C . LYS A 1 77 ? -4.791 6.146 32.667 1.00 83.00 77 LYS A C 1
ATOM 637 O O . LYS A 1 77 ? -4.431 6.994 33.480 1.00 83.00 77 LYS A O 1
ATOM 642 N N . ILE A 1 78 ? -4.757 6.374 31.358 1.00 77.81 78 ILE A N 1
ATOM 643 C CA . ILE A 1 78 ? -4.425 7.678 30.776 1.00 77.81 78 ILE A CA 1
ATOM 644 C C . ILE A 1 78 ? -5.654 8.585 30.903 1.00 77.81 78 ILE A C 1
ATOM 646 O O . ILE A 1 78 ? -6.775 8.152 30.643 1.00 77.81 78 ILE A O 1
ATOM 650 N N . SER A 1 79 ? -5.458 9.843 31.317 1.00 77.94 79 SER A N 1
ATOM 651 C CA . SER A 1 79 ? -6.539 10.843 31.363 1.00 77.94 79 SER A CA 1
ATOM 652 C C . SER A 1 79 ? -7.264 10.894 30.021 1.00 77.94 79 SER A C 1
ATOM 654 O O . SER A 1 79 ? -6.602 11.019 28.992 1.00 77.94 79 SER A O 1
ATOM 656 N N . SER A 1 80 ? -8.598 10.879 30.020 1.00 71.31 80 SER A N 1
ATOM 657 C CA . SER A 1 80 ? -9.409 10.935 28.795 1.00 71.31 80 SER A CA 1
ATOM 658 C C . SER A 1 80 ? -9.015 12.123 27.906 1.00 71.31 80 SER A C 1
ATOM 660 O O . SER A 1 80 ? -8.855 11.977 26.701 1.00 71.31 80 SER A O 1
ATOM 662 N N . THR A 1 81 ? -8.709 13.280 28.496 1.00 70.94 81 THR A N 1
ATOM 663 C CA . THR A 1 81 ? -8.223 14.478 27.784 1.00 70.94 81 THR A CA 1
ATOM 664 C C . THR A 1 81 ? -6.882 14.291 27.072 1.00 70.94 81 THR A C 1
ATOM 666 O O . THR A 1 81 ? -6.582 15.034 26.145 1.00 70.94 81 THR A O 1
ATOM 669 N N . ASN A 1 82 ? -6.065 13.335 27.511 1.00 69.50 82 ASN A N 1
ATOM 670 C CA . ASN A 1 82 ? -4.757 13.021 26.929 1.00 69.50 82 ASN A CA 1
ATOM 671 C C . ASN A 1 82 ? -4.850 11.882 25.913 1.00 69.50 82 ASN A C 1
ATOM 673 O O . ASN A 1 82 ? -3.847 11.475 25.334 1.00 69.50 82 ASN A O 1
ATOM 677 N N . THR A 1 83 ? -6.047 11.343 25.708 1.00 67.19 83 THR A N 1
ATOM 678 C CA . THR A 1 83 ? -6.272 10.342 24.685 1.00 67.19 83 THR A CA 1
ATOM 679 C C . THR A 1 83 ? -6.656 11.014 23.376 1.00 67.19 83 THR A C 1
ATOM 681 O O . THR A 1 83 ? -7.464 11.944 23.321 1.00 67.19 83 THR A O 1
ATOM 684 N N . LEU A 1 84 ? -6.079 10.509 22.293 1.00 60.41 84 LEU A N 1
ATOM 685 C CA . LEU A 1 84 ? -6.283 11.037 20.951 1.00 60.41 84 LEU A CA 1
ATOM 686 C C . LEU A 1 84 ? -7.770 11.027 20.535 1.00 60.41 84 LEU A C 1
ATOM 688 O O . LEU A 1 84 ? -8.236 11.936 19.856 1.00 60.41 84 LEU A O 1
ATOM 692 N N . HIS A 1 85 ? -8.542 10.044 21.012 1.00 62.56 85 HIS A N 1
ATOM 693 C CA . HIS A 1 85 ? -9.945 9.849 20.638 1.00 62.56 85 HIS A CA 1
ATOM 694 C C . HIS A 1 85 ? -10.907 10.936 21.141 1.00 62.56 85 HIS A C 1
ATOM 696 O O . HIS A 1 85 ? -11.998 11.059 20.591 1.00 62.56 85 HIS A O 1
ATOM 702 N N . VAL A 1 86 ? -10.539 11.717 22.165 1.00 64.44 86 VAL A N 1
ATOM 703 C CA . VAL A 1 86 ? -11.362 12.839 22.659 1.00 64.44 86 VAL A CA 1
ATOM 704 C C . VAL A 1 86 ? -11.246 14.072 21.761 1.00 64.44 86 VAL A C 1
ATOM 706 O O . VAL A 1 86 ? -12.192 14.852 21.672 1.00 64.44 86 VAL A O 1
ATOM 709 N N . HIS A 1 87 ? -10.123 14.218 21.056 1.00 63.69 87 HIS A N 1
ATOM 710 C CA . HIS A 1 87 ? -9.864 15.336 20.137 1.00 63.69 87 HIS A CA 1
ATOM 711 C C . HIS A 1 87 ? -10.240 15.023 18.685 1.00 63.69 87 HIS A C 1
ATOM 713 O O . HIS A 1 87 ? -10.100 15.874 17.813 1.00 63.69 87 HIS A O 1
ATOM 719 N N . MET A 1 88 ? -10.716 13.806 18.420 1.00 61.38 88 MET A N 1
ATOM 720 C CA . MET A 1 88 ? -11.134 13.353 17.098 1.00 61.38 88 MET A CA 1
ATOM 721 C C . MET A 1 88 ? -12.654 13.336 16.991 1.00 61.38 88 MET A C 1
ATOM 723 O O . MET A 1 88 ? -13.328 12.658 17.771 1.00 61.38 88 MET A O 1
ATOM 727 N N . ASP A 1 89 ? -13.204 14.010 15.979 1.00 62.44 89 ASP A N 1
ATOM 728 C CA . ASP A 1 89 ? -14.611 13.840 15.615 1.00 62.44 89 ASP A CA 1
ATOM 729 C C . ASP A 1 89 ? -14.803 12.508 14.875 1.00 62.44 89 ASP A C 1
ATOM 731 O O . ASP A 1 89 ? -14.830 12.417 13.650 1.00 62.44 89 ASP A O 1
ATOM 735 N N . LEU A 1 90 ? -14.941 11.440 15.664 1.00 61.88 90 LEU A N 1
ATOM 736 C CA . LEU A 1 90 ? -15.199 10.080 15.183 1.00 61.88 90 LEU A CA 1
ATOM 737 C C . LEU A 1 90 ? -16.546 9.933 14.456 1.00 61.88 90 LEU A C 1
ATOM 739 O O . LEU A 1 90 ? -16.828 8.862 13.914 1.00 61.88 90 LEU A O 1
ATOM 743 N N . THR A 1 91 ? -17.410 10.948 14.525 1.00 60.75 91 THR A N 1
ATOM 744 C CA . THR A 1 91 ? -18.761 10.913 13.964 1.00 60.75 91 THR A CA 1
ATOM 745 C C . THR A 1 91 ? -18.870 11.600 12.612 1.00 60.75 91 THR A C 1
ATOM 747 O O . THR A 1 91 ? -19.688 11.153 11.812 1.00 60.75 91 THR A O 1
ATOM 750 N N . SER A 1 92 ? -18.056 12.622 12.336 1.00 64.56 92 SER A N 1
ATOM 751 C CA . SER A 1 92 ? -18.083 13.351 11.062 1.00 64.56 92 SER A CA 1
ATOM 752 C C . SER A 1 92 ? -16.950 12.988 10.097 1.00 64.56 92 SER A C 1
ATOM 754 O O . SER A 1 92 ? -17.077 13.257 8.908 1.00 64.56 92 SER A O 1
ATOM 756 N N . ASP A 1 93 ? -15.840 12.417 10.579 1.00 74.81 93 ASP A N 1
ATOM 757 C CA . ASP A 1 93 ? -14.700 12.045 9.731 1.00 74.81 93 ASP A CA 1
ATOM 758 C C . ASP A 1 93 ? -14.918 10.661 9.105 1.00 74.81 93 ASP A C 1
AT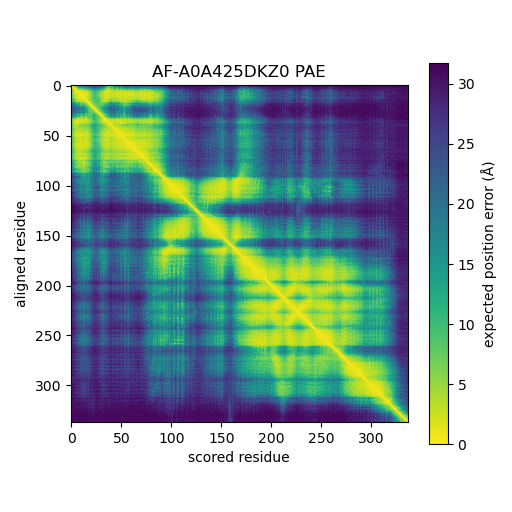OM 760 O O . ASP A 1 93 ? -14.626 9.625 9.712 1.00 74.81 93 ASP A O 1
ATOM 764 N N . SER A 1 94 ? -15.472 10.635 7.895 1.00 82.06 94 SER A N 1
ATOM 765 C CA . SER A 1 94 ? -15.613 9.411 7.108 1.00 82.06 94 SER A CA 1
ATOM 766 C C . SER A 1 94 ? -15.287 9.632 5.641 1.00 82.06 94 SER A C 1
ATOM 768 O O . SER A 1 94 ? -15.675 10.650 5.071 1.00 82.06 94 SER A O 1
ATOM 770 N N . ILE A 1 95 ? -14.667 8.631 5.017 1.00 81.50 95 ILE A N 1
ATOM 771 C CA . ILE A 1 95 ? -14.551 8.549 3.561 1.00 81.50 95 ILE A CA 1
ATOM 772 C C . ILE A 1 95 ? -15.588 7.559 3.051 1.00 81.50 95 ILE A C 1
ATOM 774 O O . ILE A 1 95 ? -15.656 6.414 3.510 1.00 81.50 95 ILE A O 1
ATOM 778 N N . GLU A 1 96 ? -16.373 8.007 2.081 1.00 85.00 96 GLU A N 1
ATOM 779 C CA . GLU A 1 96 ? -17.360 7.194 1.391 1.00 85.00 96 GLU A CA 1
ATOM 780 C C . GLU A 1 96 ? -16.891 6.883 -0.031 1.00 85.00 96 GLU A C 1
ATOM 782 O O . GLU A 1 96 ? -16.519 7.778 -0.790 1.00 85.00 96 GLU A O 1
ATOM 787 N N . TYR A 1 97 ? -16.927 5.604 -0.397 1.00 84.69 97 TYR A N 1
ATOM 788 C CA . TYR A 1 97 ? -16.657 5.142 -1.753 1.00 84.69 97 TYR A CA 1
ATOM 789 C C . TYR A 1 97 ? -17.915 4.526 -2.347 1.00 84.69 97 TYR A C 1
ATOM 791 O O . TYR A 1 97 ? -18.507 3.623 -1.757 1.00 84.69 97 TYR A O 1
ATOM 799 N N . THR A 1 98 ? -18.279 4.968 -3.550 1.00 88.50 98 THR A N 1
ATOM 800 C CA . THR A 1 98 ? -19.276 4.290 -4.384 1.00 88.50 98 THR A CA 1
ATOM 801 C C . THR A 1 98 ? -18.568 3.349 -5.354 1.00 88.50 98 THR A C 1
ATOM 803 O O . THR A 1 98 ? -17.741 3.774 -6.160 1.00 88.50 98 THR A O 1
ATOM 806 N N . ILE A 1 99 ? -18.896 2.063 -5.292 1.00 85.06 99 ILE A N 1
ATOM 807 C CA . ILE A 1 99 ? -18.267 0.993 -6.068 1.00 85.06 99 ILE A CA 1
ATOM 808 C C . ILE A 1 99 ? -19.335 0.332 -6.939 1.00 85.06 99 ILE A C 1
ATOM 810 O O . ILE A 1 99 ? -20.441 0.053 -6.488 1.00 85.06 99 ILE A O 1
ATOM 814 N N . LYS A 1 100 ? -19.031 0.075 -8.211 1.00 86.62 100 LYS A N 1
ATOM 815 C CA . LYS A 1 100 ? -19.983 -0.567 -9.131 1.00 86.62 100 LYS A CA 1
ATOM 816 C C . LYS A 1 100 ? -20.251 -2.016 -8.711 1.00 86.62 100 LYS A C 1
ATOM 818 O O . LYS A 1 100 ? -19.303 -2.733 -8.397 1.00 86.62 100 LYS A O 1
ATOM 823 N N . ALA A 1 101 ? -21.504 -2.468 -8.802 1.00 88.56 101 ALA A N 1
ATOM 824 C CA . ALA A 1 101 ? -21.883 -3.834 -8.431 1.00 88.56 101 ALA A CA 1
ATOM 825 C C . ALA A 1 101 ? -21.043 -4.939 -9.105 1.00 88.56 101 ALA A C 1
ATOM 827 O O . ALA A 1 101 ? -20.560 -5.800 -8.380 1.00 88.56 101 ALA A O 1
ATOM 828 N N . PRO A 1 102 ? -20.704 -4.880 -10.414 1.00 87.06 102 PRO A N 1
ATOM 829 C CA . PRO A 1 102 ? -19.843 -5.897 -11.028 1.00 87.06 102 PRO A CA 1
ATOM 830 C C . PRO A 1 102 ? -18.447 -6.024 -10.395 1.00 87.06 102 PRO A C 1
ATOM 832 O O . PRO A 1 102 ? -17.852 -7.095 -10.428 1.00 87.06 102 PRO A O 1
ATOM 835 N N . ILE A 1 103 ? -17.907 -4.952 -9.801 1.00 83.94 103 ILE A N 1
ATOM 836 C CA . ILE A 1 103 ? -16.622 -5.021 -9.088 1.00 83.94 103 ILE A CA 1
ATOM 837 C C . ILE A 1 103 ? -16.799 -5.825 -7.797 1.00 83.94 103 ILE A C 1
ATOM 839 O O . ILE A 1 103 ? -15.989 -6.695 -7.493 1.00 83.94 103 ILE A O 1
ATOM 843 N N . VAL A 1 104 ? -17.863 -5.558 -7.042 1.00 85.88 104 VAL A N 1
ATOM 844 C CA . VAL A 1 104 ? -18.108 -6.225 -5.760 1.00 85.88 104 VAL A CA 1
ATOM 845 C C . VAL A 1 104 ? -18.567 -7.666 -5.964 1.00 85.88 104 VAL A C 1
ATOM 847 O O . VAL A 1 104 ? -18.002 -8.568 -5.363 1.00 85.88 104 VAL A O 1
ATOM 850 N N . ASP A 1 105 ? -19.538 -7.906 -6.837 1.00 88.25 105 ASP A N 1
ATOM 851 C CA . ASP A 1 105 ? -20.156 -9.223 -6.990 1.00 88.25 105 ASP A CA 1
ATOM 852 C C . ASP A 1 105 ? -19.243 -10.186 -7.759 1.00 88.25 105 ASP A C 1
ATOM 854 O O . ASP A 1 105 ? -18.973 -11.296 -7.298 1.00 88.25 105 ASP A O 1
ATOM 858 N N . THR A 1 106 ? -18.716 -9.750 -8.908 1.00 84.56 106 THR A N 1
ATOM 859 C CA . THR A 1 106 ? -17.909 -10.613 -9.779 1.00 84.56 106 THR A CA 1
ATOM 860 C C . THR A 1 106 ? -16.473 -10.707 -9.290 1.00 84.56 106 THR A C 1
ATOM 862 O O . THR A 1 106 ? -15.962 -11.809 -9.102 1.00 84.56 106 THR A O 1
ATOM 865 N N . ILE A 1 107 ? -15.803 -9.571 -9.071 1.00 81.50 107 ILE A N 1
ATOM 866 C CA . ILE A 1 107 ? -14.372 -9.580 -8.740 1.00 81.50 107 ILE A CA 1
ATOM 867 C C . ILE A 1 107 ? -14.177 -9.944 -7.268 1.00 81.50 107 ILE A C 1
ATOM 869 O O . ILE A 1 107 ? -13.540 -10.950 -6.970 1.00 81.50 107 ILE A O 1
ATOM 873 N N . ILE A 1 108 ? -14.734 -9.162 -6.341 1.00 81.00 108 ILE A N 1
ATOM 874 C CA . ILE A 1 108 ? -14.495 -9.375 -4.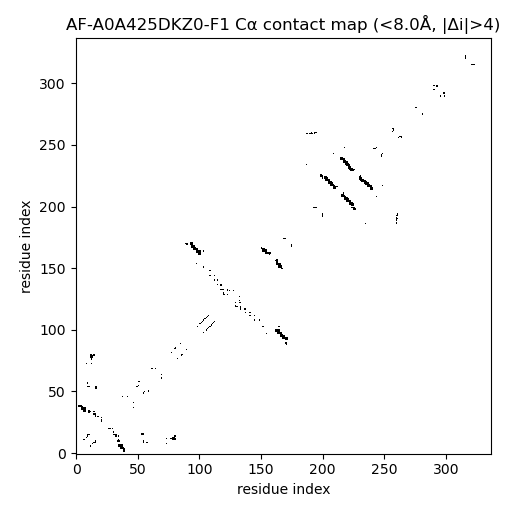907 1.00 81.00 108 ILE A CA 1
ATOM 875 C C . ILE A 1 108 ? -15.207 -10.644 -4.427 1.00 81.00 108 ILE A C 1
ATOM 877 O O . ILE A 1 108 ? -14.570 -11.522 -3.861 1.00 81.00 108 ILE A O 1
ATOM 881 N N . GLY A 1 109 ? -16.506 -10.783 -4.677 1.00 82.00 109 GLY A N 1
ATOM 882 C CA . GLY A 1 109 ? -17.300 -11.920 -4.220 1.00 82.00 109 GLY A CA 1
ATOM 883 C C . GLY A 1 109 ? -17.002 -13.219 -4.970 1.00 82.00 109 GLY A C 1
ATOM 884 O O . GLY A 1 109 ? -17.023 -14.288 -4.357 1.00 82.00 109 GLY A O 1
ATOM 885 N N . GLY A 1 110 ? -16.747 -13.141 -6.277 1.00 79.44 110 GLY A N 1
ATOM 886 C CA . GLY A 1 110 ? -16.492 -14.300 -7.133 1.00 79.44 110 GLY A CA 1
ATOM 887 C C . GLY A 1 110 ? -15.016 -14.686 -7.206 1.00 79.44 110 GLY A C 1
ATOM 888 O O . GLY A 1 110 ? -14.643 -15.773 -6.773 1.00 79.44 110 GLY A O 1
ATOM 889 N N . LEU A 1 111 ? -14.173 -13.800 -7.744 1.00 80.69 111 LEU A N 1
ATOM 890 C CA . LEU A 1 111 ? -12.781 -14.130 -8.078 1.00 80.69 111 LEU A CA 1
ATOM 891 C C . LEU A 1 111 ? -11.854 -14.201 -6.854 1.00 80.69 111 LEU A C 1
ATOM 893 O O . LEU A 1 111 ? -11.027 -15.105 -6.779 1.00 80.69 111 LEU A O 1
ATOM 897 N N . PHE A 1 112 ? -11.978 -13.284 -5.888 1.00 75.69 112 PHE A N 1
ATOM 898 C CA . PHE A 1 112 ? -11.095 -13.260 -4.706 1.00 75.69 112 PHE A CA 1
ATOM 899 C C . PHE A 1 112 ? -11.388 -14.375 -3.690 1.00 75.69 112 PHE A C 1
ATOM 901 O O . PHE A 1 112 ? -10.505 -14.749 -2.921 1.00 75.69 112 PHE A O 1
ATOM 908 N N . PHE A 1 113 ? -12.609 -14.915 -3.682 1.00 81.75 113 PHE A N 1
ATOM 909 C CA . PHE A 1 113 ? -13.040 -15.968 -2.757 1.00 81.75 113 PHE A CA 1
ATOM 910 C C . PHE A 1 113 ? -13.534 -17.201 -3.518 1.00 81.75 113 PHE A C 1
ATOM 912 O O . PHE A 1 113 ? -14.664 -17.658 -3.322 1.00 81.75 113 PHE A O 1
ATOM 919 N N . ASN A 1 114 ? -12.680 -17.731 -4.396 1.00 78.00 114 ASN A N 1
ATOM 920 C CA . ASN A 1 114 ? -12.987 -18.913 -5.188 1.00 78.00 114 ASN A CA 1
ATOM 921 C C . ASN A 1 114 ? -12.669 -20.208 -4.418 1.00 78.00 114 ASN A C 1
ATOM 923 O O . ASN A 1 114 ? -11.512 -20.610 -4.312 1.00 78.00 114 ASN A O 1
ATOM 927 N N . ALA A 1 115 ? -13.705 -20.865 -3.892 1.00 72.88 115 ALA A N 1
ATOM 928 C CA . ALA A 1 115 ? -13.569 -22.143 -3.191 1.00 72.88 115 ALA A CA 1
ATOM 929 C C . ALA A 1 115 ? -13.195 -23.308 -4.124 1.00 72.88 115 ALA A C 1
ATOM 931 O O . ALA A 1 115 ? -12.571 -24.259 -3.667 1.00 72.88 115 ALA A O 1
ATOM 932 N N . GLU A 1 116 ? -13.525 -23.218 -5.417 1.00 70.50 116 GLU A N 1
ATOM 933 C CA . GLU A 1 116 ? -13.231 -24.256 -6.418 1.00 70.50 116 GLU A CA 1
ATOM 934 C C . GLU A 1 116 ? -11.735 -24.329 -6.759 1.00 70.50 116 GLU A C 1
ATOM 936 O O . GLU A 1 116 ? -11.269 -25.323 -7.305 1.00 70.50 116 GLU A O 1
ATOM 941 N N . ALA A 1 117 ? -10.965 -23.289 -6.419 1.00 66.62 117 ALA A N 1
ATOM 942 C CA . ALA A 1 117 ? -9.520 -23.257 -6.619 1.00 66.62 117 ALA A CA 1
ATOM 943 C C . ALA A 1 117 ? -8.725 -23.996 -5.522 1.00 66.62 117 ALA A C 1
ATOM 945 O O . ALA A 1 117 ? -7.514 -24.131 -5.659 1.00 66.62 117 ALA A O 1
ATOM 946 N N . ILE A 1 118 ? -9.366 -24.445 -4.434 1.00 66.00 118 ILE A N 1
ATOM 947 C CA . ILE A 1 118 ? -8.700 -25.177 -3.346 1.00 66.00 118 ILE A CA 1
ATOM 948 C C . ILE A 1 118 ? -8.610 -26.659 -3.738 1.00 66.00 118 ILE A C 1
ATOM 950 O O . ILE A 1 118 ? -9.625 -27.352 -3.730 1.00 66.00 118 ILE A O 1
ATOM 954 N N . GLN A 1 119 ? -7.406 -27.145 -4.058 1.00 61.41 119 GLN A N 1
ATOM 955 C CA . GLN A 1 119 ? -7.153 -28.560 -4.370 1.00 61.41 119 GLN A CA 1
ATOM 956 C C . GLN A 1 119 ? -6.742 -29.353 -3.114 1.00 61.41 119 GLN A C 1
ATOM 958 O O . GLN A 1 119 ? -6.189 -28.786 -2.169 1.00 61.41 119 GLN A O 1
ATOM 963 N N . GLU A 1 120 ? -6.985 -30.671 -3.106 1.00 56.06 120 GLU A N 1
ATOM 964 C CA . GLU A 1 120 ? -6.586 -31.591 -2.017 1.00 56.06 120 GLU A CA 1
ATOM 965 C C . GLU A 1 120 ? -5.063 -31.650 -1.796 1.00 56.06 120 GLU A C 1
ATOM 967 O O . GLU A 1 120 ? -4.607 -32.095 -0.752 1.00 56.06 120 GLU A O 1
ATOM 972 N N . GLU A 1 121 ? -4.260 -31.172 -2.745 1.00 50.88 121 GLU A N 1
ATOM 973 C CA . GLU A 1 121 ? -2.794 -31.189 -2.676 1.00 50.88 121 GLU A CA 1
ATOM 974 C C . GLU A 1 121 ? -2.208 -29.944 -1.976 1.00 50.88 121 GLU A C 1
ATOM 976 O O . GLU A 1 121 ? -1.048 -29.944 -1.577 1.00 50.88 121 GLU A O 1
ATOM 981 N N . ASP A 1 122 ? -3.008 -28.889 -1.762 1.00 50.66 122 ASP A N 1
ATOM 982 C CA . ASP A 1 122 ? -2.563 -27.636 -1.128 1.00 50.66 122 ASP A CA 1
ATOM 983 C C . ASP A 1 122 ? -2.563 -27.697 0.418 1.00 50.66 122 ASP A C 1
ATOM 985 O O . ASP A 1 122 ? -2.332 -26.682 1.094 1.00 50.66 122 ASP A O 1
ATOM 989 N N . CYS A 1 123 ? -2.915 -28.832 1.032 1.00 53.94 123 CYS A N 1
ATOM 990 C CA . CYS A 1 123 ? -2.955 -29.006 2.487 1.00 53.94 123 CYS A CA 1
ATOM 991 C C . CYS A 1 123 ? -1.712 -29.725 3.031 1.00 53.94 123 CYS A C 1
ATOM 993 O O . CYS A 1 123 ? -1.730 -30.919 3.291 1.00 53.94 123 CYS A O 1
ATOM 995 N N . ASP A 1 124 ? -0.668 -28.943 3.315 1.00 53.09 124 ASP A N 1
ATOM 996 C CA . ASP A 1 124 ? 0.561 -29.374 4.004 1.00 53.09 124 ASP A CA 1
ATOM 997 C C . ASP A 1 124 ? 0.364 -29.718 5.506 1.00 53.09 124 ASP A C 1
ATOM 999 O O . ASP A 1 124 ? 1.328 -29.701 6.276 1.00 53.09 124 ASP A O 1
ATOM 1003 N N . ASP A 1 125 ? -0.865 -29.973 5.978 1.00 52.25 125 ASP A N 1
ATOM 1004 C CA . ASP A 1 125 ? -1.106 -30.214 7.407 1.00 52.25 125 ASP A CA 1
ATOM 1005 C C . ASP A 1 125 ? -0.779 -31.671 7.755 1.00 52.25 125 ASP A C 1
ATOM 1007 O O . ASP A 1 125 ? -1.594 -32.582 7.607 1.00 52.25 125 ASP A O 1
ATOM 1011 N N . ALA A 1 126 ? 0.473 -31.887 8.161 1.00 51.44 126 ALA A N 1
ATOM 1012 C CA . ALA A 1 126 ? 1.036 -33.175 8.543 1.00 51.44 126 ALA A CA 1
ATOM 1013 C C . ALA A 1 126 ? 0.370 -33.712 9.825 1.00 51.44 126 ALA A C 1
ATOM 1015 O O . ALA A 1 126 ? 0.936 -33.648 10.915 1.00 51.44 126 ALA A O 1
ATOM 1016 N N . GLY A 1 127 ? -0.849 -34.233 9.699 1.00 58.91 127 GLY A N 1
ATOM 1017 C CA . GLY A 1 127 ? -1.564 -34.857 10.810 1.00 58.91 127 GLY A CA 1
ATOM 1018 C C . GLY A 1 127 ? -3.066 -35.062 10.615 1.00 58.91 127 GLY A C 1
ATOM 1019 O O . GLY A 1 127 ? -3.637 -35.875 11.339 1.00 58.91 127 GLY A O 1
ATOM 1020 N N . GLU A 1 128 ? -3.706 -34.386 9.656 1.00 56.31 128 GLU A N 1
ATOM 1021 C CA . GLU A 1 128 ? -5.139 -34.549 9.359 1.00 56.31 128 GLU A CA 1
ATOM 1022 C C . GLU A 1 128 ? -5.372 -35.146 7.967 1.00 56.31 128 GLU A C 1
ATOM 1024 O O . GLU A 1 128 ? -4.558 -34.979 7.060 1.00 56.31 128 GLU A O 1
ATOM 1029 N N . ASP A 1 129 ? -6.490 -35.857 7.786 1.00 67.38 129 ASP A N 1
ATOM 1030 C CA . ASP A 1 129 ? -6.878 -36.331 6.459 1.00 67.38 129 ASP A CA 1
ATOM 1031 C C . ASP A 1 129 ? -7.119 -35.138 5.504 1.00 67.38 129 ASP A C 1
ATOM 1033 O O . ASP A 1 129 ? -7.646 -34.087 5.891 1.00 67.38 129 ASP A O 1
ATOM 1037 N N . ALA A 1 130 ? -6.691 -35.283 4.245 1.00 61.25 130 ALA A N 1
ATOM 1038 C CA . ALA A 1 130 ? -6.700 -34.198 3.260 1.00 61.25 130 ALA A CA 1
ATOM 1039 C C . ALA A 1 130 ? -8.117 -33.657 2.977 1.00 61.25 130 ALA A C 1
ATOM 1041 O O . ALA A 1 130 ? -8.303 -32.454 2.779 1.00 61.25 130 ALA A O 1
ATOM 1042 N N . ALA A 1 131 ? -9.137 -34.520 3.040 1.00 62.41 131 ALA A N 1
ATOM 1043 C CA . ALA A 1 131 ? -10.533 -34.148 2.818 1.00 62.41 131 ALA A CA 1
ATOM 1044 C C . ALA A 1 131 ? -11.083 -33.240 3.941 1.00 62.41 131 ALA A C 1
ATOM 1046 O O . ALA A 1 131 ? -11.772 -32.247 3.684 1.00 62.41 131 ALA A O 1
ATOM 1047 N N . SER A 1 132 ? -10.738 -33.531 5.195 1.00 68.75 132 SER A N 1
ATOM 1048 C CA . SER A 1 132 ? -11.067 -32.751 6.390 1.00 68.75 132 SER A CA 1
ATOM 1049 C C . SER A 1 132 ? -10.345 -31.403 6.378 1.00 68.75 132 SER A C 1
ATOM 1051 O O . SER A 1 132 ? -10.966 -30.361 6.627 1.00 68.75 132 SER A O 1
ATOM 1053 N N . ALA A 1 133 ? -9.067 -31.384 5.987 1.00 67.50 133 ALA A N 1
ATOM 1054 C CA . ALA A 1 133 ? -8.285 -30.157 5.847 1.00 67.50 133 ALA A CA 1
ATOM 1055 C C . ALA A 1 133 ? -8.835 -29.233 4.739 1.00 67.50 133 ALA A C 1
ATOM 1057 O O . ALA A 1 133 ? -8.994 -28.022 4.954 1.00 67.50 133 ALA A O 1
ATOM 1058 N N . ALA A 1 134 ? -9.199 -29.790 3.578 1.00 69.75 134 ALA A N 1
ATOM 1059 C CA . ALA A 1 134 ? -9.830 -29.053 2.483 1.00 69.75 134 ALA A CA 1
ATOM 1060 C C . ALA A 1 134 ? -11.190 -28.469 2.905 1.00 69.75 134 ALA A C 1
ATOM 1062 O O . ALA A 1 134 ? -11.442 -27.272 2.729 1.00 69.75 134 ALA A O 1
ATOM 1063 N N . SER A 1 135 ? -12.034 -29.268 3.567 1.00 79.62 135 SER A N 1
ATOM 1064 C CA . SER A 1 135 ? -13.344 -28.825 4.061 1.00 79.62 135 SER A CA 1
ATOM 1065 C C . SER A 1 135 ? -13.233 -27.672 5.071 1.00 79.62 135 SER A C 1
ATOM 1067 O O . SER A 1 135 ? -13.956 -26.672 4.987 1.00 79.62 135 SER A O 1
ATOM 1069 N N . LYS A 1 136 ? -12.264 -27.729 5.996 1.00 79.81 136 LYS A N 1
ATOM 1070 C CA . LYS A 1 136 ? -11.985 -26.631 6.939 1.00 79.81 136 LYS A CA 1
ATOM 1071 C C . LYS A 1 136 ? -11.533 -25.353 6.230 1.00 79.81 136 LYS A C 1
ATOM 1073 O O . LYS A 1 136 ? -11.990 -24.266 6.599 1.00 79.81 136 LYS A O 1
ATOM 1078 N N . LYS A 1 137 ? -10.671 -25.453 5.210 1.00 78.19 137 LYS A N 1
ATOM 1079 C CA . LYS A 1 137 ? -10.242 -24.297 4.402 1.00 78.19 137 LYS A CA 1
ATOM 1080 C C . LYS A 1 137 ? -11.407 -23.674 3.635 1.00 78.19 137 LYS A C 1
ATOM 1082 O O . LYS A 1 137 ? -11.547 -22.453 3.682 1.00 78.19 137 LYS A O 1
ATOM 1087 N N . ILE A 1 138 ? -12.269 -24.481 3.016 1.00 83.50 138 ILE A N 1
ATOM 1088 C CA . ILE A 1 138 ? -13.472 -24.006 2.312 1.00 83.50 138 ILE A CA 1
ATOM 1089 C C . ILE A 1 138 ? -14.389 -23.246 3.278 1.00 83.50 138 ILE A C 1
ATOM 1091 O O . ILE A 1 138 ? -14.782 -22.111 3.003 1.00 83.50 138 ILE A O 1
ATOM 1095 N N . ASN A 1 139 ? -14.657 -23.811 4.457 1.00 84.94 139 ASN A N 1
ATOM 1096 C CA . ASN A 1 139 ? -15.481 -23.160 5.479 1.00 84.94 139 ASN A CA 1
ATOM 1097 C C . ASN A 1 139 ? -14.858 -21.849 5.988 1.00 84.94 139 ASN A C 1
ATOM 1099 O O . ASN A 1 139 ? -15.557 -20.849 6.189 1.00 84.94 139 ASN A O 1
ATOM 1103 N N . LYS A 1 140 ? -13.532 -21.815 6.164 1.00 81.81 140 LYS A N 1
ATOM 1104 C CA . LYS A 1 140 ? -12.797 -20.598 6.532 1.00 81.81 140 LYS A CA 1
ATOM 1105 C C . LYS A 1 140 ? -12.894 -19.535 5.436 1.00 81.81 140 LYS A C 1
ATOM 1107 O O . LYS A 1 140 ? -13.165 -18.378 5.760 1.00 81.81 140 LYS A O 1
ATOM 1112 N N . LEU A 1 141 ? -12.724 -19.919 4.171 1.00 82.31 141 LEU A N 1
ATOM 1113 C CA . LEU A 1 141 ? -12.820 -19.018 3.024 1.00 82.31 141 LEU A CA 1
ATOM 1114 C C . LEU A 1 141 ? -14.241 -18.457 2.881 1.00 82.31 141 LEU A C 1
ATOM 1116 O O . LEU A 1 141 ? -14.405 -17.253 2.709 1.00 82.31 141 LEU A O 1
ATOM 1120 N N . ALA A 1 142 ? -15.273 -19.287 3.054 1.00 85.12 142 ALA A N 1
ATOM 1121 C CA . ALA A 1 142 ? -16.669 -18.850 3.049 1.00 85.12 142 ALA A CA 1
ATOM 1122 C C . ALA A 1 142 ? -16.959 -17.841 4.173 1.00 85.12 142 ALA A C 1
ATOM 1124 O O . ALA A 1 142 ? -17.600 -16.812 3.949 1.00 85.12 142 ALA A O 1
ATOM 1125 N N . LYS A 1 143 ? -16.427 -18.077 5.380 1.00 87.12 143 LYS A N 1
ATOM 1126 C CA . LYS A 1 143 ? -16.534 -17.124 6.494 1.00 87.12 143 LYS A CA 1
ATOM 1127 C C . LYS A 1 143 ? -15.815 -15.808 6.191 1.00 87.12 143 LYS A C 1
ATOM 1129 O O . LYS A 1 143 ? -16.344 -14.741 6.494 1.00 87.12 143 LYS A O 1
ATOM 1134 N N . GLN A 1 144 ? -14.627 -15.867 5.591 1.00 83.44 144 GLN A N 1
ATOM 1135 C CA . GLN A 1 144 ? -13.876 -14.680 5.175 1.00 83.44 144 GLN A CA 1
ATOM 1136 C C . GLN A 1 144 ? -14.619 -13.890 4.097 1.00 83.44 144 GLN A C 1
ATOM 1138 O O . GLN A 1 144 ? -14.743 -12.677 4.243 1.00 83.44 144 GLN A O 1
ATOM 1143 N N . LYS A 1 145 ? -15.179 -14.570 3.090 1.00 86.25 145 LYS A N 1
ATOM 1144 C CA . LYS A 1 145 ? -16.039 -13.971 2.065 1.00 86.25 145 LYS A CA 1
ATOM 1145 C C . LYS A 1 145 ? -17.211 -13.243 2.707 1.00 86.25 145 LYS A C 1
ATOM 1147 O O . LYS A 1 145 ? -17.371 -12.051 2.485 1.00 86.25 145 LYS A O 1
ATOM 1152 N N . ASN A 1 146 ? -17.979 -13.919 3.562 1.00 87.69 146 ASN A N 1
ATOM 1153 C CA . ASN A 1 146 ? -19.124 -13.307 4.237 1.00 87.69 146 ASN A CA 1
ATOM 1154 C C . ASN A 1 146 ? -18.711 -12.058 5.026 1.00 87.69 146 ASN A C 1
ATOM 1156 O O . ASN A 1 146 ? -19.334 -11.011 4.882 1.00 87.69 146 ASN A O 1
ATOM 1160 N N . ASN A 1 147 ? -17.618 -12.131 5.788 1.00 84.62 147 ASN A N 1
ATOM 1161 C CA . ASN A 1 147 ? -17.107 -10.987 6.542 1.00 84.62 147 ASN A CA 1
ATOM 1162 C C . ASN A 1 147 ? -16.640 -9.834 5.640 1.00 84.62 147 ASN A C 1
ATOM 1164 O O . ASN A 1 147 ? -16.893 -8.676 5.960 1.00 84.62 147 ASN A O 1
ATOM 1168 N N . ALA A 1 148 ? -15.969 -10.133 4.525 1.00 81.62 148 ALA A N 1
ATOM 1169 C CA . ALA A 1 148 ? -15.521 -9.126 3.569 1.00 81.62 148 ALA A CA 1
ATOM 1170 C C . ALA A 1 148 ? -16.710 -8.439 2.886 1.00 81.62 148 ALA A C 1
ATOM 1172 O O . ALA A 1 148 ? -16.724 -7.217 2.761 1.00 81.62 148 ALA A O 1
ATOM 1173 N N . MET A 1 149 ? -17.741 -9.204 2.517 1.00 88.06 149 MET A N 1
ATOM 1174 C CA . MET A 1 149 ? -18.941 -8.674 1.868 1.00 88.06 149 MET A CA 1
ATOM 1175 C C . MET A 1 149 ? -19.736 -7.723 2.775 1.00 88.06 149 MET A C 1
ATOM 1177 O O . MET A 1 149 ? -20.347 -6.788 2.270 1.00 88.06 149 MET A O 1
ATOM 1181 N N . LEU A 1 150 ? -19.663 -7.870 4.107 1.00 88.50 150 LEU A N 1
ATOM 1182 C CA . LEU A 1 150 ? -20.295 -6.937 5.059 1.00 88.50 150 LEU A CA 1
ATOM 1183 C C . LEU A 1 150 ? -19.753 -5.500 4.975 1.00 88.50 150 LEU A C 1
ATOM 1185 O O . LEU A 1 150 ? -20.408 -4.572 5.454 1.00 88.50 150 LEU A O 1
ATOM 1189 N N . LEU A 1 151 ? -18.569 -5.302 4.387 1.00 86.81 151 LEU A N 1
ATOM 1190 C CA . LEU A 1 151 ? -18.001 -3.970 4.173 1.00 86.81 151 LEU A CA 1
ATOM 1191 C C . LEU A 1 151 ? -18.728 -3.199 3.062 1.00 86.81 151 LEU A C 1
ATOM 1193 O O . LEU A 1 151 ? -18.690 -1.968 3.060 1.00 86.81 151 LEU A O 1
ATOM 1197 N N . PHE A 1 152 ? -19.406 -3.904 2.153 1.00 90.81 152 PHE A N 1
ATOM 1198 C CA . PHE A 1 152 ? -20.087 -3.341 0.992 1.00 90.81 152 PHE A CA 1
ATOM 1199 C C . PHE A 1 152 ? -21.593 -3.296 1.247 1.00 90.81 152 PHE A C 1
ATOM 1201 O O . PHE A 1 152 ? -22.283 -4.313 1.216 1.00 90.81 152 PHE A O 1
ATOM 1208 N N . LYS A 1 153 ? -22.135 -2.102 1.484 1.00 90.38 153 LYS A N 1
ATOM 1209 C CA . LYS A 1 153 ? -23.584 -1.913 1.633 1.00 90.38 153 LYS A CA 1
ATOM 1210 C C . LYS A 1 153 ? -24.193 -1.626 0.275 1.00 90.38 153 LYS A C 1
ATOM 1212 O O . LYS A 1 153 ? -23.655 -0.788 -0.430 1.00 90.38 153 LYS A O 1
ATOM 1217 N N . GLN A 1 154 ? -25.289 -2.275 -0.106 1.00 85.50 154 GLN A N 1
ATOM 1218 C CA . GLN A 1 154 ? -25.960 -1.921 -1.361 1.00 85.50 154 GLN A CA 1
ATOM 1219 C C . GLN A 1 154 ? -26.381 -0.446 -1.328 1.00 85.50 154 GLN A C 1
ATOM 1221 O O . GLN A 1 154 ? -27.029 -0.003 -0.379 1.00 85.50 154 GLN A O 1
ATOM 1226 N N . GLY A 1 155 ? -25.939 0.305 -2.335 1.00 75.06 155 GLY A N 1
ATOM 1227 C CA . GLY A 1 155 ? -26.299 1.701 -2.544 1.00 75.06 155 GLY A CA 1
ATOM 1228 C C . GLY A 1 155 ? -27.653 1.827 -3.237 1.00 75.06 155 GLY A C 1
ATOM 1229 O O . GLY A 1 155 ? -28.231 0.841 -3.706 1.00 75.06 155 GLY A O 1
ATOM 1230 N N . GLU A 1 156 ? -28.168 3.052 -3.317 1.00 68.81 156 GLU A N 1
ATOM 1231 C CA . GLU A 1 156 ? -29.393 3.319 -4.068 1.00 68.81 156 GLU A CA 1
ATOM 1232 C C . GLU A 1 156 ? -29.195 3.017 -5.556 1.00 68.81 156 GLU A C 1
ATOM 1234 O O . GLU A 1 156 ? -28.152 3.298 -6.153 1.00 68.81 156 GLU A O 1
ATOM 1239 N N . ARG A 1 157 ? -30.220 2.420 -6.167 1.00 64.50 157 ARG A N 1
ATOM 1240 C CA . ARG A 1 157 ? -30.193 2.086 -7.587 1.00 64.50 157 ARG A CA 1
ATOM 1241 C C . ARG A 1 157 ? -30.215 3.386 -8.382 1.00 64.50 157 ARG A C 1
ATOM 1243 O O . ARG A 1 157 ? -31.149 4.174 -8.248 1.00 64.50 157 ARG A O 1
ATOM 1250 N N . ALA A 1 158 ? -29.199 3.603 -9.211 1.00 64.69 158 ALA A N 1
ATOM 1251 C CA . ALA A 1 158 ? -29.157 4.779 -10.067 1.00 64.69 158 ALA A CA 1
ATOM 1252 C C . ALA A 1 158 ? -30.373 4.789 -11.011 1.00 64.69 158 ALA A C 1
ATOM 1254 O O . ALA A 1 158 ? -30.916 3.740 -11.365 1.00 64.69 158 ALA A O 1
ATOM 1255 N N . SER A 1 159 ? -30.784 5.975 -11.458 1.00 63.88 159 SER A N 1
ATOM 1256 C CA . SER A 1 159 ? -31.933 6.179 -12.356 1.00 63.88 159 SER A CA 1
ATOM 1257 C C . SER A 1 159 ? -31.838 5.407 -13.681 1.00 63.88 159 SER A C 1
ATOM 1259 O O . SER A 1 159 ? -32.851 5.148 -14.322 1.00 63.88 159 SER A O 1
ATOM 1261 N N . ASN A 1 160 ? -30.634 4.981 -14.070 1.00 67.69 160 ASN A N 1
ATOM 1262 C CA . ASN A 1 160 ? -30.360 4.121 -15.225 1.00 67.69 160 ASN A CA 1
ATOM 1263 C C . ASN A 1 160 ? -30.414 2.605 -14.914 1.00 67.69 160 ASN A C 1
ATOM 1265 O O . ASN A 1 160 ? -30.019 1.794 -15.747 1.00 67.69 160 ASN A O 1
ATOM 1269 N N . GLY A 1 161 ? -30.843 2.213 -13.711 1.00 68.94 161 GLY A N 1
ATOM 1270 C CA . GLY A 1 161 ? -30.932 0.823 -13.259 1.00 68.94 161 GLY A CA 1
ATOM 1271 C C . GLY A 1 161 ? -29.621 0.211 -12.750 1.00 68.94 161 GLY A C 1
ATOM 1272 O O . GLY A 1 161 ? -29.651 -0.925 -12.263 1.00 68.94 161 GLY A O 1
ATOM 1273 N N . ALA A 1 162 ? -28.493 0.933 -12.821 1.00 71.94 162 ALA A N 1
ATOM 1274 C CA . ALA A 1 162 ? -27.191 0.433 -12.389 1.00 71.94 162 ALA A CA 1
ATOM 1275 C C . ALA A 1 162 ? -27.121 0.294 -10.860 1.00 71.94 162 ALA A C 1
ATOM 1277 O O . ALA A 1 162 ? -27.400 1.239 -10.118 1.00 71.94 162 ALA A O 1
ATOM 1278 N N . ALA A 1 163 ? -26.735 -0.896 -10.398 1.00 84.31 163 ALA A N 1
ATOM 1279 C CA . ALA A 1 163 ? -26.516 -1.183 -8.986 1.00 84.31 163 ALA A CA 1
ATOM 1280 C C . ALA A 1 163 ? -25.098 -0.776 -8.552 1.00 84.31 163 ALA A C 1
ATOM 1282 O O . ALA A 1 163 ? -24.118 -0.941 -9.292 1.00 84.31 163 ALA A O 1
ATOM 1283 N N . SER A 1 164 ? -24.987 -0.266 -7.331 1.00 88.06 164 SER A N 1
ATOM 1284 C CA . SER A 1 164 ? -23.728 0.113 -6.699 1.00 88.06 164 SER A CA 1
ATOM 1285 C C . SER A 1 164 ? -23.697 -0.357 -5.249 1.00 88.06 164 SER A C 1
ATOM 1287 O O . SER A 1 164 ? -24.715 -0.732 -4.667 1.00 88.06 164 SER A O 1
ATOM 1289 N N . TYR A 1 165 ? -22.503 -0.342 -4.678 1.00 88.88 165 TYR A N 1
ATOM 1290 C CA . TYR A 1 165 ? -22.260 -0.533 -3.264 1.00 88.88 165 TYR A CA 1
ATOM 1291 C C . TYR A 1 165 ? -21.586 0.709 -2.692 1.00 88.88 165 TYR A C 1
ATOM 1293 O O . TYR A 1 165 ? -20.751 1.334 -3.346 1.00 88.88 165 TYR A O 1
ATOM 1301 N N . THR A 1 166 ? -21.905 1.014 -1.447 1.00 89.06 166 THR A N 1
ATOM 1302 C CA . THR A 1 166 ? -21.285 2.051 -0.643 1.00 89.06 166 THR A CA 1
ATOM 1303 C C . THR A 1 166 ? -20.400 1.408 0.419 1.00 89.06 166 THR A C 1
ATOM 1305 O O . THR A 1 166 ? -20.841 0.543 1.183 1.00 89.06 166 THR A O 1
ATOM 1308 N N . VAL A 1 167 ? -19.152 1.866 0.498 1.00 87.75 167 VAL A N 1
ATOM 1309 C CA . VAL A 1 167 ? -18.221 1.547 1.585 1.00 87.75 167 VA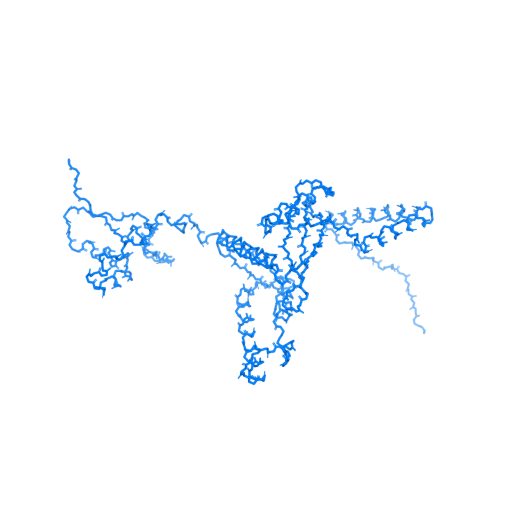L A CA 1
ATOM 1310 C C . VAL A 1 167 ? -17.964 2.820 2.372 1.00 87.75 167 VAL A C 1
ATOM 1312 O O . VAL A 1 167 ? -17.532 3.819 1.804 1.00 87.75 167 VAL A O 1
ATOM 1315 N N . VAL A 1 168 ? -18.212 2.778 3.682 1.00 83.88 168 VAL A N 1
ATOM 1316 C CA . VAL A 1 168 ? -17.964 3.911 4.582 1.00 83.88 168 VAL A CA 1
ATOM 1317 C C . VAL A 1 168 ? -16.824 3.555 5.522 1.00 83.88 168 VAL A C 1
ATOM 1319 O O . VAL A 1 168 ? -16.995 2.757 6.449 1.00 83.88 168 VAL A O 1
ATOM 1322 N N . ILE A 1 169 ? -15.668 4.172 5.302 1.00 81.81 169 ILE A N 1
ATOM 1323 C CA . ILE A 1 169 ? -14.540 4.104 6.226 1.00 81.81 169 ILE A CA 1
ATOM 1324 C C . ILE A 1 169 ? -14.731 5.214 7.248 1.00 81.81 169 ILE A C 1
ATOM 1326 O O . ILE A 1 169 ? -14.654 6.395 6.924 1.00 81.81 169 ILE A O 1
ATOM 1330 N N . LYS A 1 170 ? -14.998 4.829 8.494 1.00 80.31 170 LYS A N 1
ATOM 1331 C CA . LYS A 1 170 ? -15.072 5.769 9.615 1.00 80.31 170 LYS A CA 1
ATOM 1332 C C . LYS A 1 170 ? -13.677 6.028 10.162 1.00 80.31 170 LYS A C 1
ATOM 1334 O O . LYS A 1 170 ? -12.913 5.079 10.324 1.00 80.31 170 LYS A O 1
ATOM 1339 N N . ASN A 1 171 ? -13.419 7.271 10.549 1.00 77.25 171 ASN A N 1
ATOM 1340 C CA . ASN A 1 171 ? -12.142 7.743 11.066 1.00 77.25 171 ASN A CA 1
ATOM 1341 C C . ASN A 1 171 ? -11.010 7.519 10.054 1.00 77.25 171 ASN A C 1
ATOM 1343 O O . ASN A 1 171 ? -10.247 6.550 10.122 1.00 77.25 171 ASN A O 1
ATOM 1347 N N . THR A 1 172 ? -10.922 8.459 9.120 1.00 78.62 172 THR A N 1
ATOM 1348 C CA . THR A 1 172 ? -9.930 8.507 8.050 1.00 78.62 172 THR A CA 1
ATOM 1349 C C . THR A 1 172 ? -8.515 8.403 8.599 1.00 78.62 172 THR A C 1
ATOM 1351 O O . THR A 1 172 ? -7.707 7.624 8.096 1.00 78.62 172 THR A O 1
ATOM 1354 N N . MET A 1 173 ? -8.218 9.136 9.675 1.00 76.75 173 MET A N 1
ATOM 1355 C CA . MET A 1 173 ? -6.877 9.148 10.255 1.00 76.75 173 MET A CA 1
ATOM 1356 C C . MET A 1 173 ? -6.482 7.781 10.815 1.00 76.75 173 MET A C 1
ATOM 1358 O O . MET A 1 173 ? -5.372 7.314 10.581 1.00 76.75 173 MET A O 1
ATOM 1362 N N . ARG A 1 174 ? -7.380 7.108 11.542 1.00 73.94 174 ARG A N 1
ATOM 1363 C CA . ARG A 1 174 ? -7.105 5.773 12.088 1.00 73.94 174 ARG A CA 1
ATOM 1364 C C . ARG A 1 174 ? -6.937 4.747 10.978 1.00 73.94 174 ARG A C 1
ATOM 1366 O O . ARG A 1 174 ? -6.093 3.868 11.115 1.00 73.94 174 ARG A O 1
ATOM 1373 N N . TYR A 1 175 ? -7.726 4.852 9.912 1.00 78.69 175 TYR A N 1
ATOM 1374 C CA . TYR A 1 175 ? -7.541 4.015 8.734 1.00 78.69 175 TYR A CA 1
ATOM 1375 C C . TYR A 1 175 ? -6.157 4.239 8.121 1.00 78.69 175 TYR A C 1
ATOM 1377 O O . TYR A 1 175 ? -5.419 3.273 7.961 1.00 78.69 175 TYR A O 1
ATOM 1385 N N . GLN A 1 176 ? -5.765 5.493 7.882 1.00 75.94 176 GLN A N 1
ATOM 1386 C CA . GLN A 1 176 ? -4.451 5.813 7.325 1.00 75.94 176 GLN A CA 1
ATOM 1387 C C . GLN A 1 176 ? -3.316 5.292 8.213 1.00 75.94 176 GLN A C 1
ATOM 1389 O O . GLN A 1 176 ? -2.460 4.562 7.733 1.00 75.94 176 GLN A O 1
ATOM 1394 N N . LEU A 1 177 ? -3.370 5.553 9.522 1.00 77.81 177 LEU A N 1
ATOM 1395 C CA . LEU A 1 177 ? -2.378 5.049 10.475 1.00 77.81 177 LEU A CA 1
ATOM 1396 C C . LEU A 1 177 ? -2.314 3.517 10.501 1.00 77.81 177 LEU A C 1
ATOM 1398 O O . LEU A 1 177 ? -1.232 2.950 10.622 1.00 77.81 177 LEU A O 1
ATOM 1402 N N . ALA A 1 178 ? -3.458 2.834 10.402 1.00 78.31 178 ALA A N 1
ATOM 1403 C CA . ALA A 1 178 ? -3.491 1.377 10.343 1.00 78.31 178 ALA A CA 1
ATOM 1404 C C . ALA A 1 178 ? -2.838 0.855 9.057 1.00 78.31 178 ALA A C 1
ATOM 1406 O O . ALA A 1 178 ? -2.062 -0.094 9.124 1.00 78.31 178 ALA A O 1
ATOM 1407 N N . ILE A 1 179 ? -3.111 1.485 7.911 1.00 78.88 179 ILE A N 1
ATOM 1408 C CA . ILE A 1 179 ? -2.467 1.150 6.637 1.00 78.88 179 ILE A CA 1
ATOM 1409 C C . ILE A 1 179 ? -0.960 1.402 6.713 1.00 78.88 179 ILE A C 1
ATOM 1411 O O . ILE A 1 179 ? -0.191 0.497 6.402 1.00 78.88 179 ILE A O 1
ATOM 1415 N N . ASP A 1 180 ? -0.533 2.566 7.201 1.00 77.06 180 ASP A N 1
ATOM 1416 C CA . ASP A 1 180 ? 0.884 2.910 7.351 1.00 77.06 180 ASP A CA 1
ATOM 1417 C C . ASP A 1 180 ? 1.606 1.895 8.250 1.00 77.06 180 ASP A C 1
ATOM 1419 O O . ASP A 1 180 ? 2.707 1.437 7.937 1.00 77.06 180 ASP A O 1
ATOM 1423 N N . HIS A 1 181 ? 0.961 1.471 9.341 1.00 79.62 181 HIS A N 1
ATOM 1424 C CA . HIS A 1 181 ? 1.509 0.457 10.237 1.00 79.62 181 HIS A CA 1
ATOM 1425 C C . HIS A 1 181 ? 1.604 -0.922 9.569 1.00 79.62 181 HIS A C 1
ATOM 1427 O O . HIS A 1 181 ? 2.619 -1.602 9.709 1.00 79.62 181 HIS A O 1
ATOM 1433 N N . VAL A 1 182 ? 0.583 -1.332 8.807 1.00 82.44 182 VAL A N 1
ATOM 1434 C CA . VAL A 1 182 ? 0.604 -2.585 8.033 1.00 82.44 182 VAL A CA 1
ATOM 1435 C C . VAL A 1 182 ? 1.730 -2.568 6.999 1.00 82.44 182 VAL A C 1
ATOM 1437 O O . VAL A 1 182 ? 2.456 -3.555 6.886 1.00 82.44 182 VAL A O 1
ATOM 1440 N N . VAL A 1 183 ? 1.920 -1.449 6.293 1.00 81.75 183 VAL A N 1
ATOM 1441 C CA . VAL A 1 183 ? 3.020 -1.271 5.334 1.00 81.75 183 VAL A CA 1
ATOM 1442 C C . VAL A 1 183 ? 4.373 -1.385 6.037 1.00 81.75 183 VAL A C 1
ATOM 1444 O O . VAL A 1 183 ? 5.228 -2.142 5.583 1.00 81.75 183 VAL A O 1
ATOM 1447 N N . ALA A 1 184 ? 4.562 -0.713 7.176 1.00 80.88 184 ALA A N 1
ATOM 1448 C CA . ALA A 1 184 ? 5.805 -0.792 7.945 1.00 80.88 184 ALA A CA 1
ATOM 1449 C C . ALA A 1 184 ? 6.114 -2.226 8.414 1.00 80.88 184 ALA A C 1
ATOM 1451 O O . ALA A 1 184 ? 7.244 -2.695 8.274 1.00 80.88 184 ALA A O 1
ATOM 1452 N N . VAL A 1 185 ? 5.110 -2.956 8.913 1.00 83.88 185 VAL A N 1
ATOM 1453 C CA . VAL A 1 185 ? 5.265 -4.363 9.315 1.00 83.88 185 VAL A CA 1
ATOM 1454 C C . VAL A 1 185 ? 5.613 -5.245 8.114 1.00 83.88 185 VAL A C 1
ATOM 1456 O O . VAL A 1 185 ? 6.493 -6.097 8.224 1.00 83.88 185 VAL A O 1
ATOM 1459 N N . ALA A 1 186 ? 4.962 -5.051 6.964 1.00 86.44 186 ALA A N 1
ATOM 1460 C CA . ALA A 1 186 ? 5.264 -5.805 5.749 1.00 86.44 186 ALA A CA 1
ATOM 1461 C C . ALA A 1 186 ? 6.708 -5.567 5.277 1.00 86.44 186 ALA A C 1
ATOM 1463 O O . ALA A 1 186 ? 7.430 -6.525 4.997 1.00 86.44 186 ALA A O 1
ATOM 1464 N N . LEU A 1 187 ? 7.154 -4.307 5.266 1.00 88.31 187 LEU A N 1
ATOM 1465 C CA . LEU A 1 187 ? 8.529 -3.937 4.932 1.00 88.31 187 LEU A CA 1
ATOM 1466 C C . LEU A 1 187 ? 9.539 -4.552 5.907 1.00 88.31 187 LEU A C 1
ATOM 1468 O O . LEU A 1 187 ? 10.534 -5.114 5.456 1.00 88.31 187 LEU A O 1
ATOM 1472 N N . GLN A 1 188 ? 9.260 -4.545 7.216 1.00 88.44 188 GLN A N 1
ATOM 1473 C CA . GLN A 1 188 ? 10.107 -5.221 8.206 1.00 88.44 188 GLN A CA 1
ATOM 1474 C C . GLN A 1 188 ? 10.239 -6.717 7.900 1.00 88.44 188 GLN A C 1
ATOM 1476 O O . GLN A 1 188 ? 11.347 -7.242 7.900 1.00 88.44 188 GLN A O 1
ATOM 1481 N N . ARG A 1 189 ? 9.133 -7.407 7.586 1.00 89.06 189 ARG A N 1
ATOM 1482 C CA . ARG A 1 189 ? 9.170 -8.840 7.247 1.00 89.06 189 ARG A CA 1
ATOM 1483 C C . ARG A 1 189 ? 10.003 -9.121 6.003 1.00 89.06 189 ARG A C 1
ATOM 1485 O O . ARG A 1 189 ? 10.765 -10.082 5.996 1.00 89.06 189 ARG A O 1
ATOM 1492 N N . ILE A 1 190 ? 9.884 -8.286 4.973 1.00 90.25 190 ILE A N 1
ATOM 1493 C CA . ILE A 1 190 ? 10.719 -8.400 3.772 1.00 90.25 190 ILE A CA 1
ATOM 1494 C C . ILE A 1 190 ? 12.194 -8.149 4.116 1.00 90.25 190 ILE A C 1
ATOM 1496 O O . ILE A 1 190 ? 13.058 -8.896 3.660 1.00 90.25 190 ILE A O 1
ATOM 1500 N N . GLY A 1 191 ? 12.485 -7.148 4.951 1.00 88.25 191 GLY A N 1
ATOM 1501 C CA . GLY A 1 191 ? 13.829 -6.894 5.465 1.00 88.25 191 GLY A CA 1
ATOM 1502 C C . GLY A 1 191 ? 14.402 -8.109 6.197 1.00 88.25 191 GLY A C 1
ATOM 1503 O O . GLY A 1 191 ? 15.503 -8.553 5.881 1.00 88.25 191 GLY A O 1
ATOM 1504 N N . ASP A 1 192 ? 13.641 -8.716 7.109 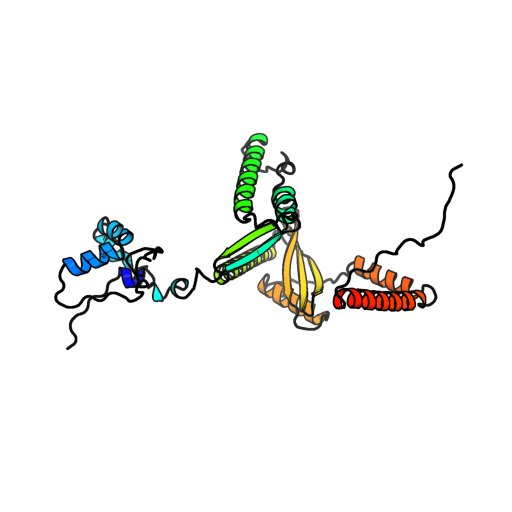1.00 88.12 192 ASP A N 1
ATOM 1505 C CA . ASP A 1 192 ? 14.047 -9.931 7.829 1.00 88.12 192 ASP A CA 1
ATOM 1506 C C . ASP A 1 192 ? 14.366 -11.088 6.862 1.00 88.12 192 ASP A C 1
ATOM 1508 O O . ASP A 1 192 ? 15.341 -11.815 7.064 1.00 88.12 192 ASP A O 1
ATOM 1512 N N . MET A 1 193 ? 13.577 -11.244 5.789 1.00 88.50 193 MET A N 1
ATOM 1513 C CA . MET A 1 193 ? 13.827 -12.247 4.747 1.00 88.50 193 MET A CA 1
ATOM 1514 C C . MET A 1 193 ? 15.134 -11.975 3.999 1.00 88.50 193 MET A C 1
ATOM 1516 O O . MET A 1 193 ? 15.960 -12.875 3.860 1.00 88.50 193 MET A O 1
ATOM 1520 N N . LEU A 1 194 ? 15.352 -10.735 3.552 1.00 86.12 194 LEU A N 1
ATOM 1521 C CA . LEU A 1 194 ? 16.579 -10.336 2.856 1.00 86.12 194 LEU A CA 1
ATOM 1522 C C . LEU A 1 194 ? 17.829 -10.500 3.732 1.00 86.12 194 LEU A C 1
ATOM 1524 O O . LEU A 1 194 ? 18.887 -10.852 3.223 1.00 86.12 194 LEU A O 1
ATOM 1528 N N . ASN A 1 195 ? 17.704 -10.301 5.048 1.00 84.56 195 ASN A N 1
ATOM 1529 C CA . ASN A 1 195 ? 18.798 -10.475 6.006 1.00 84.56 195 ASN A CA 1
ATOM 1530 C C . ASN A 1 195 ? 19.104 -11.944 6.363 1.00 84.56 195 ASN A C 1
ATOM 1532 O O . ASN A 1 195 ? 20.052 -12.211 7.108 1.00 84.56 195 ASN A O 1
ATOM 1536 N N . ASN A 1 196 ? 18.337 -12.915 5.857 1.00 82.12 196 ASN A N 1
ATOM 1537 C CA . ASN A 1 196 ? 18.582 -14.330 6.121 1.00 82.12 196 ASN A CA 1
ATOM 1538 C C . ASN A 1 196 ? 19.535 -14.942 5.083 1.00 82.12 196 ASN A C 1
ATOM 1540 O O . ASN A 1 196 ? 19.127 -15.634 4.145 1.00 82.12 196 ASN A 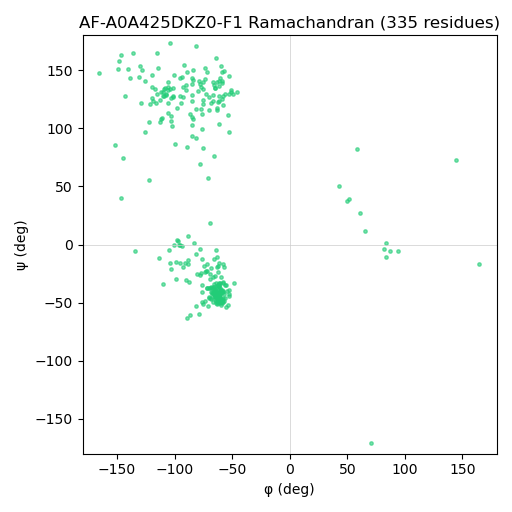O 1
ATOM 1544 N N . ASN A 1 197 ? 20.831 -14.760 5.332 1.00 70.50 197 ASN A N 1
ATOM 1545 C CA . ASN A 1 197 ? 21.925 -15.223 4.471 1.00 70.50 197 ASN A CA 1
ATOM 1546 C C . ASN A 1 197 ? 21.949 -16.745 4.219 1.00 70.50 197 ASN A C 1
ATOM 1548 O O . ASN A 1 197 ? 22.640 -17.199 3.314 1.00 70.50 197 ASN A O 1
ATOM 1552 N N . LYS A 1 198 ? 21.242 -17.559 5.018 1.00 77.25 198 LYS A N 1
ATOM 1553 C CA . LYS A 1 198 ? 21.180 -19.016 4.805 1.00 77.25 198 LYS A CA 1
ATOM 1554 C C . LYS A 1 198 ? 20.185 -19.412 3.715 1.00 77.25 198 LYS A C 1
ATOM 1556 O O . LYS A 1 198 ? 20.326 -20.488 3.144 1.00 77.25 198 LYS A O 1
ATOM 1561 N N . GLN A 1 199 ? 19.169 -18.587 3.466 1.00 76.56 199 GLN A N 1
ATOM 1562 C CA . GLN A 1 199 ? 18.122 -18.873 2.481 1.00 76.56 199 GLN A CA 1
ATOM 1563 C C . GLN A 1 199 ? 18.193 -17.966 1.255 1.00 76.56 199 GLN A C 1
ATOM 1565 O O . GLN A 1 199 ? 17.899 -18.426 0.154 1.00 76.56 199 GLN A O 1
ATOM 1570 N N . VAL A 1 200 ? 18.601 -16.707 1.433 1.00 82.25 200 VAL A N 1
ATOM 1571 C CA . VAL A 1 200 ? 18.667 -15.716 0.356 1.00 82.25 200 VAL A CA 1
ATOM 1572 C C . VAL A 1 200 ? 20.122 -15.374 0.101 1.00 82.25 200 VAL A C 1
ATOM 1574 O O . VAL A 1 200 ? 20.750 -14.663 0.878 1.00 82.25 200 VAL A O 1
ATOM 1577 N N . TRP A 1 201 ? 20.651 -15.888 -1.006 1.00 80.62 201 TRP A N 1
ATOM 1578 C CA . TRP A 1 201 ? 21.982 -15.535 -1.508 1.00 80.62 201 TRP A CA 1
ATOM 1579 C C . TRP A 1 201 ? 21.916 -14.591 -2.718 1.00 80.62 201 TRP A C 1
ATOM 1581 O O . TRP A 1 201 ? 22.907 -13.956 -3.060 1.00 80.62 201 TRP A O 1
ATOM 1591 N N . ALA A 1 202 ? 20.748 -14.479 -3.357 1.00 83.62 202 ALA A N 1
ATOM 1592 C CA . ALA A 1 202 ? 20.498 -13.567 -4.463 1.00 83.62 202 ALA A CA 1
ATOM 1593 C C . ALA A 1 202 ? 19.036 -13.114 -4.488 1.00 83.62 202 ALA A C 1
ATOM 1595 O O . ALA A 1 202 ? 18.119 -13.845 -4.101 1.00 83.62 202 ALA A O 1
ATOM 1596 N N . PHE A 1 203 ? 18.826 -11.910 -5.007 1.00 89.50 203 PHE A N 1
ATOM 1597 C CA . PHE A 1 203 ? 17.516 -11.368 -5.330 1.00 89.50 203 PHE A CA 1
ATOM 1598 C C . PHE A 1 203 ? 17.625 -10.471 -6.565 1.00 89.50 203 PHE A C 1
ATOM 1600 O O . PHE A 1 203 ? 18.711 -10.046 -6.954 1.00 89.50 203 PHE A O 1
ATOM 1607 N N . SER A 1 204 ? 16.491 -10.176 -7.190 1.00 90.81 204 SER A N 1
ATOM 1608 C CA . SER A 1 204 ? 16.406 -9.194 -8.269 1.00 90.81 204 SER A CA 1
ATOM 1609 C C . SER A 1 204 ? 15.299 -8.192 -7.989 1.00 90.81 204 SER A C 1
ATOM 1611 O O . SER A 1 204 ? 14.295 -8.507 -7.344 1.00 90.81 204 SER A O 1
ATOM 1613 N N . LEU A 1 205 ? 15.499 -6.975 -8.483 1.00 91.00 205 LEU A N 1
ATOM 1614 C CA . LEU A 1 205 ? 14.502 -5.919 -8.454 1.00 91.00 205 LEU A CA 1
ATOM 1615 C C . LEU A 1 205 ? 14.005 -5.665 -9.870 1.00 91.00 205 LEU A C 1
ATOM 1617 O O . LEU A 1 205 ? 14.799 -5.499 -10.795 1.00 91.00 205 LEU A O 1
ATOM 1621 N N . ALA A 1 206 ? 12.688 -5.618 -10.027 1.00 90.69 206 ALA A N 1
ATOM 1622 C CA . ALA A 1 206 ? 12.042 -5.190 -11.256 1.00 90.69 206 ALA A CA 1
ATOM 1623 C C . ALA A 1 206 ? 11.354 -3.851 -10.991 1.00 90.69 206 ALA A C 1
ATOM 1625 O O . ALA A 1 206 ? 10.368 -3.802 -10.255 1.00 90.69 206 ALA A O 1
ATOM 1626 N N . GLY A 1 207 ? 11.919 -2.786 -11.559 1.00 88.62 207 GLY A N 1
ATOM 1627 C CA . GLY A 1 207 ? 11.364 -1.440 -11.493 1.00 88.62 207 GLY A CA 1
ATOM 1628 C C . GLY A 1 207 ? 10.463 -1.145 -12.686 1.00 88.62 207 GLY A C 1
ATOM 1629 O O . GLY A 1 207 ? 10.845 -1.443 -13.818 1.00 88.62 207 GLY A O 1
ATOM 1630 N N . ASP A 1 208 ? 9.305 -0.543 -12.437 1.00 86.88 208 ASP A N 1
ATOM 1631 C CA . ASP A 1 208 ? 8.399 -0.031 -13.464 1.00 86.88 208 ASP A CA 1
ATOM 1632 C C . ASP A 1 208 ? 8.026 1.423 -13.154 1.00 86.88 208 ASP A C 1
ATOM 1634 O O . ASP A 1 208 ? 7.543 1.747 -12.071 1.00 86.88 208 ASP A O 1
ATOM 1638 N N . GLY A 1 209 ? 8.317 2.321 -14.091 1.00 83.94 209 GLY A N 1
ATOM 1639 C CA . GLY A 1 209 ? 8.120 3.756 -13.929 1.00 83.94 209 GLY A CA 1
ATOM 1640 C C . GLY A 1 209 ? 6.967 4.244 -14.790 1.00 83.94 209 GLY A C 1
ATOM 1641 O O . GLY A 1 209 ? 6.972 4.040 -16.001 1.00 83.94 209 GLY A O 1
ATOM 1642 N N . SER A 1 210 ? 6.011 4.951 -14.193 1.00 80.69 210 SER A N 1
ATOM 1643 C CA . SER A 1 210 ? 4.877 5.526 -14.919 1.00 80.69 210 SER A CA 1
ATOM 1644 C C . SER A 1 210 ? 4.531 6.919 -14.408 1.00 80.69 210 SER A C 1
ATOM 1646 O O . SER A 1 210 ? 4.736 7.240 -13.239 1.00 80.69 210 SER A O 1
ATOM 1648 N N . THR A 1 211 ? 3.988 7.758 -15.286 1.00 80.38 211 THR A N 1
ATOM 1649 C CA . THR A 1 211 ? 3.517 9.102 -14.939 1.00 80.38 211 THR A CA 1
ATOM 1650 C C . THR A 1 211 ? 2.014 9.179 -15.152 1.00 80.38 211 THR A C 1
ATOM 1652 O O . THR A 1 211 ? 1.520 8.992 -16.263 1.00 80.38 211 THR A O 1
ATOM 1655 N N . HIS A 1 212 ? 1.276 9.502 -14.092 1.00 72.25 212 HIS A N 1
ATOM 1656 C CA . HIS A 1 212 ? -0.165 9.704 -14.134 1.00 72.25 212 HIS A CA 1
ATOM 1657 C C . HIS A 1 212 ? -0.523 11.112 -13.651 1.00 72.25 212 HIS A C 1
ATOM 1659 O O . HIS A 1 212 ? -0.233 11.483 -12.518 1.00 72.25 212 HIS A O 1
ATOM 1665 N N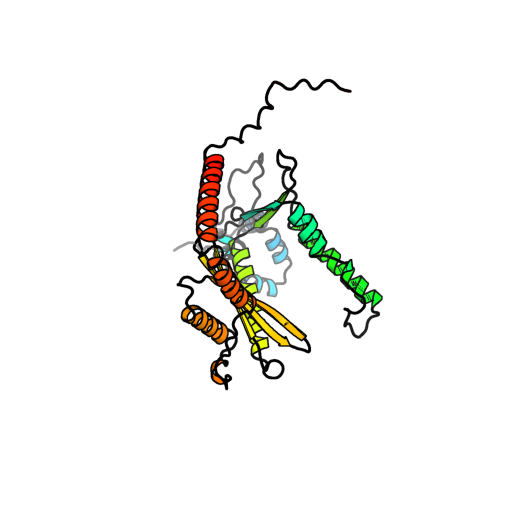 . ARG A 1 213 ? -1.180 11.901 -14.515 1.00 73.19 213 ARG A N 1
ATOM 1666 C CA . ARG A 1 213 ? -1.669 13.263 -14.200 1.00 73.19 213 ARG A CA 1
ATOM 1667 C C . ARG A 1 213 ? -0.595 14.189 -13.605 1.00 73.19 213 ARG A C 1
ATOM 1669 O O . ARG A 1 213 ? -0.870 14.966 -12.699 1.00 73.19 213 ARG A O 1
ATOM 1676 N N . GLY A 1 214 ? 0.631 14.095 -14.118 1.00 72.44 214 GLY A N 1
ATOM 1677 C CA . GLY A 1 214 ? 1.764 14.910 -13.670 1.00 72.44 214 GLY A CA 1
ATOM 1678 C C . GLY A 1 214 ? 2.500 14.378 -12.437 1.00 72.44 214 GLY A C 1
ATOM 1679 O O . GLY A 1 214 ? 3.595 14.856 -12.167 1.00 72.44 214 GLY A O 1
ATOM 1680 N N . GLN A 1 215 ? 1.965 13.368 -11.740 1.00 76.62 215 GLN A N 1
ATOM 1681 C CA . GLN A 1 215 ? 2.689 12.659 -10.688 1.00 76.62 215 GLN A CA 1
ATOM 1682 C C . GLN A 1 215 ? 3.325 11.399 -11.262 1.00 76.62 215 GLN A C 1
ATOM 1684 O O . GLN A 1 215 ? 2.669 10.560 -11.883 1.00 76.62 215 GLN A O 1
ATOM 1689 N N . SER A 1 216 ? 4.614 11.260 -11.018 1.00 81.44 216 SER A N 1
ATOM 1690 C CA . SER A 1 216 ? 5.365 10.077 -11.379 1.00 81.44 216 SER A CA 1
ATOM 1691 C C . SER A 1 216 ? 5.422 9.080 -10.232 1.00 81.44 216 SER A C 1
ATOM 1693 O O . SER A 1 216 ? 5.526 9.475 -9.069 1.00 81.44 216 SER A O 1
ATOM 1695 N N . PHE A 1 217 ? 5.383 7.795 -10.566 1.00 84.62 217 PHE A N 1
ATOM 1696 C CA . PHE A 1 217 ? 5.509 6.676 -9.643 1.00 84.62 217 PHE A CA 1
ATOM 1697 C C . PHE A 1 217 ? 6.527 5.674 -10.171 1.00 84.62 217 PHE A C 1
ATOM 1699 O O . PHE A 1 217 ? 6.611 5.427 -11.374 1.00 84.62 217 PHE A O 1
ATOM 1706 N N . PHE A 1 218 ? 7.268 5.085 -9.244 1.00 86.94 218 PHE A N 1
ATOM 1707 C CA . PHE A 1 218 ? 8.210 4.014 -9.487 1.00 86.94 218 PHE A CA 1
ATOM 1708 C C . PHE A 1 218 ? 7.813 2.809 -8.641 1.00 86.94 218 PHE A C 1
ATOM 1710 O O . PHE A 1 218 ? 7.951 2.806 -7.416 1.00 86.94 218 PHE A O 1
ATOM 1717 N N . ASP A 1 219 ? 7.245 1.817 -9.312 1.00 89.75 219 ASP A N 1
ATOM 1718 C CA . ASP A 1 219 ? 6.887 0.526 -8.751 1.00 89.75 219 ASP A CA 1
ATOM 1719 C C . ASP A 1 219 ? 8.126 -0.355 -8.661 1.00 89.75 219 ASP A C 1
ATOM 1721 O O . ASP A 1 219 ? 8.873 -0.486 -9.629 1.00 89.75 219 ASP A O 1
ATOM 1725 N N . LEU A 1 220 ? 8.344 -0.977 -7.508 1.00 90.38 220 LEU A N 1
ATOM 1726 C CA . LEU A 1 220 ? 9.416 -1.936 -7.300 1.00 90.38 220 LEU A CA 1
ATOM 1727 C C . LEU A 1 220 ? 8.829 -3.283 -6.909 1.00 90.38 220 LEU A C 1
ATOM 1729 O O . LEU A 1 220 ? 8.096 -3.416 -5.926 1.00 90.38 220 LEU A O 1
ATOM 1733 N N . ARG A 1 221 ? 9.222 -4.313 -7.655 1.00 93.25 221 ARG A N 1
ATOM 1734 C CA . ARG A 1 221 ? 8.987 -5.710 -7.298 1.00 93.25 221 ARG A CA 1
ATOM 1735 C C . ARG A 1 221 ? 10.286 -6.375 -6.892 1.00 93.25 221 ARG A C 1
ATOM 1737 O O . ARG A 1 221 ? 11.292 -6.252 -7.587 1.00 93.25 221 ARG A O 1
ATOM 1744 N N . LEU A 1 222 ? 10.238 -7.112 -5.791 1.00 92.94 222 LEU A N 1
ATOM 1745 C CA . LEU A 1 222 ? 11.338 -7.913 -5.282 1.00 92.94 222 LEU A CA 1
ATOM 1746 C C . LEU A 1 222 ? 11.111 -9.376 -5.650 1.00 92.94 222 LEU A C 1
ATOM 1748 O O . LEU A 1 222 ? 10.071 -9.952 -5.329 1.00 92.94 222 LEU A O 1
ATOM 1752 N N . ARG A 1 223 ? 12.101 -9.993 -6.290 1.00 94.19 223 ARG A N 1
ATOM 1753 C CA . ARG A 1 223 ? 12.084 -11.420 -6.607 1.00 94.19 223 ARG A CA 1
ATOM 1754 C C . ARG A 1 223 ? 13.239 -12.116 -5.918 1.00 94.19 223 ARG A C 1
ATOM 1756 O O . ARG A 1 223 ? 14.388 -11.738 -6.130 1.00 94.19 223 ARG A O 1
ATOM 1763 N N . LEU A 1 224 ? 12.935 -13.126 -5.115 1.00 91.81 224 LEU A N 1
ATOM 1764 C CA . LEU A 1 224 ? 13.924 -13.851 -4.321 1.00 91.81 224 LEU A CA 1
ATOM 1765 C C . LEU A 1 224 ? 13.515 -15.312 -4.151 1.00 91.81 224 LEU A C 1
ATOM 1767 O O . LEU A 1 224 ? 12.339 -15.654 -4.277 1.00 91.81 224 LEU A O 1
ATOM 1771 N N . TYR A 1 225 ? 14.482 -16.170 -3.858 1.00 90.12 225 TYR A N 1
ATOM 1772 C CA . TYR A 1 225 ? 14.225 -17.566 -3.530 1.00 90.12 225 TYR A CA 1
ATOM 1773 C C . TYR A 1 225 ? 14.090 -17.739 -2.015 1.00 90.12 225 TYR A C 1
ATOM 1775 O O . TYR A 1 225 ? 14.964 -17.309 -1.266 1.00 90.12 225 TYR A O 1
ATOM 1783 N N . TRP A 1 226 ? 13.001 -18.355 -1.560 1.00 87.50 226 TRP A N 1
ATOM 1784 C CA . TRP A 1 226 ? 12.700 -18.552 -0.141 1.00 87.50 226 TRP A CA 1
ATOM 1785 C C . TRP A 1 226 ? 12.035 -19.910 0.069 1.00 87.50 226 TRP A C 1
ATOM 1787 O O . TRP A 1 226 ? 11.052 -20.218 -0.603 1.00 87.50 226 TRP A O 1
ATOM 1797 N N . HIS A 1 227 ? 12.563 -20.729 0.986 1.00 86.62 227 HIS A N 1
ATOM 1798 C CA . HIS A 1 227 ? 12.020 -22.058 1.316 1.00 86.62 227 HIS A CA 1
ATOM 1799 C C . HIS A 1 227 ? 11.580 -22.909 0.102 1.00 86.62 227 HIS A C 1
ATOM 1801 O O . HIS A 1 227 ? 10.463 -23.421 0.066 1.00 86.62 227 HIS A O 1
ATOM 1807 N N . GLY A 1 228 ? 12.430 -23.067 -0.918 1.00 85.94 228 GLY A N 1
ATOM 1808 C CA . GLY A 1 228 ? 12.082 -23.920 -2.065 1.00 85.94 228 GLY A CA 1
ATOM 1809 C C . GLY A 1 228 ? 11.296 -23.228 -3.178 1.00 85.94 228 GLY A C 1
ATOM 1810 O O . GLY A 1 228 ? 11.051 -23.842 -4.212 1.00 85.94 228 GLY A O 1
ATOM 1811 N N . ARG A 1 229 ? 10.883 -21.967 -2.995 1.00 89.19 229 ARG A N 1
ATOM 1812 C CA . ARG A 1 229 ? 9.993 -21.265 -3.928 1.00 89.19 229 ARG A CA 1
ATOM 1813 C C . ARG A 1 229 ? 10.587 -19.937 -4.377 1.00 89.19 229 ARG A C 1
ATOM 1815 O O . ARG A 1 229 ? 11.167 -19.195 -3.587 1.00 89.19 229 ARG A O 1
ATOM 1822 N N . LEU A 1 230 ? 10.405 -19.617 -5.656 1.00 90.50 230 LEU A N 1
ATOM 1823 C CA . LEU A 1 230 ? 10.688 -18.285 -6.177 1.00 90.50 230 LEU A CA 1
ATOM 1824 C C . LEU A 1 230 ? 9.497 -17.374 -5.869 1.00 90.50 230 LEU A C 1
ATOM 1826 O O . LEU A 1 230 ? 8.390 -17.600 -6.354 1.00 90.50 230 LEU A O 1
ATOM 1830 N N . LEU A 1 231 ? 9.724 -16.347 -5.059 1.00 92.25 231 LEU A N 1
ATOM 1831 C CA . LEU A 1 231 ? 8.718 -15.356 -4.704 1.00 92.25 231 LEU A CA 1
ATOM 1832 C C . LEU A 1 231 ? 8.840 -14.135 -5.617 1.00 92.25 231 LEU A C 1
ATOM 1834 O O . LEU A 1 231 ? 9.945 -13.721 -5.961 1.00 92.25 231 LEU A O 1
ATOM 1838 N N . ASN A 1 232 ? 7.702 -13.543 -5.980 1.00 93.50 232 ASN A N 1
ATOM 1839 C CA . ASN A 1 232 ? 7.612 -12.266 -6.689 1.00 93.50 232 ASN A CA 1
ATOM 1840 C C . ASN A 1 232 ? 6.708 -11.338 -5.877 1.00 93.50 232 ASN A C 1
ATOM 1842 O O . ASN A 1 232 ? 5.484 -11.434 -5.940 1.00 93.50 232 ASN A O 1
ATOM 1846 N N . LEU A 1 233 ? 7.330 -10.493 -5.065 1.00 91.75 233 LEU A N 1
ATOM 1847 C CA . LEU A 1 233 ? 6.662 -9.642 -4.094 1.00 91.75 233 LEU A CA 1
ATOM 1848 C C . LEU A 1 233 ? 6.560 -8.221 -4.639 1.00 91.75 233 LEU A C 1
ATOM 1850 O O . LEU A 1 233 ? 7.533 -7.663 -5.147 1.00 91.75 233 LEU A O 1
ATOM 1854 N N . HIS A 1 234 ? 5.383 -7.618 -4.500 1.00 90.75 234 HIS A N 1
ATOM 1855 C CA . HIS A 1 234 ? 5.255 -6.170 -4.623 1.00 90.75 234 HIS A CA 1
ATOM 1856 C C . HIS A 1 234 ? 5.931 -5.536 -3.406 1.00 90.75 234 HIS A C 1
ATOM 1858 O O . HIS A 1 234 ? 5.525 -5.812 -2.279 1.00 90.75 234 HIS A O 1
ATOM 1864 N N . LEU A 1 235 ? 7.010 -4.780 -3.624 1.00 87.56 235 LEU A N 1
ATOM 1865 C CA . LEU A 1 235 ? 7.787 -4.198 -2.533 1.00 87.56 235 LEU A CA 1
ATOM 1866 C C . LEU A 1 235 ? 7.182 -2.862 -2.117 1.00 87.56 235 LEU A C 1
ATOM 1868 O O . LEU A 1 235 ? 6.780 -2.689 -0.971 1.00 87.56 235 LEU A O 1
ATOM 1872 N N . VAL A 1 236 ? 7.141 -1.913 -3.051 1.00 88.00 236 VAL A N 1
ATOM 1873 C CA . VAL A 1 236 ? 6.604 -0.573 -2.819 1.00 88.00 236 VAL A CA 1
ATOM 1874 C C . VAL A 1 236 ? 6.381 0.135 -4.154 1.00 88.00 236 VAL A C 1
ATOM 1876 O O . VAL A 1 236 ? 7.142 -0.066 -5.098 1.00 88.00 236 VAL A O 1
ATOM 1879 N N . ALA A 1 237 ? 5.368 0.997 -4.217 1.00 86.19 237 ALA A N 1
ATOM 1880 C CA . ALA A 1 237 ? 5.242 2.008 -5.261 1.00 86.19 237 ALA A CA 1
ATOM 1881 C C . ALA A 1 237 ? 5.579 3.373 -4.655 1.00 86.19 237 ALA A C 1
ATOM 1883 O O . ALA A 1 237 ? 4.863 3.858 -3.777 1.00 86.19 237 ALA A O 1
ATOM 1884 N N . LEU A 1 238 ? 6.685 3.975 -5.089 1.00 83.19 238 LEU A N 1
ATOM 1885 C CA . LEU A 1 238 ? 7.171 5.246 -4.555 1.00 83.19 238 LEU A CA 1
ATOM 1886 C C . LEU A 1 238 ? 6.864 6.388 -5.524 1.00 83.19 238 LEU A C 1
ATOM 1888 O O . LEU A 1 238 ? 7.134 6.256 -6.719 1.00 83.19 238 LEU A O 1
ATOM 1892 N N . PRO A 1 239 ? 6.334 7.528 -5.054 1.00 82.19 239 PRO A N 1
ATOM 1893 C CA . PRO A 1 239 ? 6.251 8.711 -5.893 1.00 82.19 239 PRO A CA 1
ATOM 1894 C C . PRO A 1 239 ? 7.663 9.206 -6.244 1.00 82.19 239 PRO A C 1
ATOM 1896 O O . PRO A 1 239 ? 8.535 9.315 -5.381 1.00 82.19 239 PRO A O 1
ATOM 1899 N N . MET A 1 240 ? 7.884 9.536 -7.516 1.00 76.06 240 MET A N 1
ATOM 1900 C CA . MET A 1 240 ? 9.069 10.260 -7.970 1.00 76.06 240 MET A CA 1
ATOM 1901 C C . MET A 1 240 ? 8.715 11.740 -8.105 1.00 76.06 240 MET A C 1
ATOM 1903 O O . MET A 1 240 ? 7.851 12.104 -8.901 1.00 76.06 240 MET A O 1
ATOM 1907 N N . PHE A 1 241 ? 9.374 12.586 -7.316 1.00 75.31 241 PHE A N 1
ATOM 1908 C CA . PHE A 1 241 ? 9.191 14.042 -7.365 1.00 75.31 241 PHE A CA 1
ATOM 1909 C C . PHE A 1 241 ? 10.158 14.728 -8.340 1.00 75.31 241 PHE A C 1
ATOM 1911 O O . PHE A 1 241 ? 9.918 15.857 -8.758 1.00 75.31 241 PHE A O 1
ATOM 1918 N N . ASP A 1 242 ? 11.212 14.018 -8.741 1.00 72.88 242 ASP A N 1
ATOM 1919 C CA . ASP A 1 242 ? 12.206 14.468 -9.708 1.00 72.88 242 ASP A CA 1
ATOM 1920 C C . ASP A 1 242 ? 12.016 13.799 -11.077 1.00 72.88 242 ASP A C 1
ATOM 1922 O O . ASP A 1 242 ? 11.233 12.862 -11.254 1.00 72.88 242 ASP A O 1
ATOM 1926 N N . ARG A 1 243 ? 12.793 14.251 -12.069 1.00 71.62 243 ARG A N 1
ATOM 1927 C CA . ARG A 1 243 ? 12.831 13.629 -13.401 1.00 71.62 243 ARG A CA 1
ATOM 1928 C C . ARG A 1 243 ? 13.217 12.145 -13.320 1.00 71.62 243 ARG A C 1
ATOM 1930 O O . ARG A 1 243 ? 14.037 11.750 -12.491 1.00 71.62 243 ARG A O 1
ATOM 1937 N N . HIS A 1 244 ? 12.691 11.355 -14.259 1.00 72.88 244 HIS A N 1
ATOM 1938 C CA . HIS A 1 244 ? 12.974 9.926 -14.457 1.00 72.88 244 HIS A CA 1
ATOM 1939 C C . HIS A 1 244 ? 14.387 9.661 -15.002 1.00 72.88 244 HIS A C 1
ATOM 1941 O O . HIS A 1 244 ? 14.560 9.070 -16.066 1.00 72.88 244 HIS A O 1
ATOM 1947 N N . THR A 1 245 ? 15.419 10.127 -14.303 1.00 78.69 245 THR A N 1
ATOM 1948 C CA . THR A 1 245 ? 16.802 9.798 -14.650 1.00 78.69 245 THR A CA 1
ATOM 1949 C C . THR A 1 245 ? 17.183 8.450 -14.043 1.00 78.69 245 THR A C 1
ATOM 1951 O O . THR A 1 245 ? 16.702 8.061 -12.975 1.00 78.69 245 THR A O 1
ATOM 1954 N N . ALA A 1 246 ? 18.086 7.737 -14.718 1.00 78.31 246 ALA A N 1
ATOM 1955 C CA . ALA A 1 246 ? 18.630 6.478 -14.216 1.00 78.31 246 ALA A CA 1
ATOM 1956 C C . ALA A 1 246 ? 19.304 6.637 -12.841 1.00 78.31 246 ALA A C 1
ATOM 1958 O O . ALA A 1 246 ? 19.253 5.714 -12.031 1.00 78.31 246 ALA A O 1
ATOM 1959 N N . GLU A 1 247 ? 19.913 7.798 -12.591 1.00 81.56 247 GLU A N 1
ATOM 1960 C CA . GLU A 1 247 ? 20.555 8.157 -11.327 1.00 81.56 247 GLU A CA 1
ATOM 1961 C C . GLU A 1 247 ? 19.535 8.343 -10.197 1.00 81.56 247 GLU A C 1
ATOM 1963 O O . GLU A 1 247 ? 19.689 7.749 -9.134 1.00 81.56 247 GLU A O 1
ATOM 1968 N N . ASN A 1 248 ? 18.447 9.084 -10.434 1.00 81.44 248 ASN A N 1
ATOM 1969 C CA . ASN A 1 248 ? 17.411 9.307 -9.422 1.00 81.44 248 ASN A CA 1
ATOM 1970 C C . ASN A 1 248 ? 16.736 7.996 -9.004 1.00 81.44 248 ASN A C 1
ATOM 1972 O O . ASN A 1 248 ? 16.551 7.745 -7.812 1.00 81.44 248 ASN A O 1
ATOM 1976 N N . MET A 1 249 ? 16.413 7.137 -9.977 1.00 82.75 249 MET A N 1
ATOM 1977 C CA . MET A 1 249 ? 15.864 5.805 -9.701 1.00 82.75 249 MET A CA 1
ATOM 1978 C C . MET A 1 249 ? 16.855 4.946 -8.910 1.00 82.75 249 MET A C 1
ATOM 1980 O O . MET A 1 249 ? 16.470 4.302 -7.939 1.00 82.75 249 MET A O 1
ATOM 1984 N N . PHE A 1 250 ? 18.137 4.961 -9.287 1.00 82.88 250 PHE A N 1
ATOM 1985 C CA . PHE A 1 250 ? 19.174 4.206 -8.586 1.00 82.88 250 PHE A CA 1
ATOM 1986 C C . PHE A 1 250 ? 19.337 4.672 -7.135 1.00 82.88 250 PHE A C 1
ATOM 1988 O O . PHE A 1 250 ? 19.273 3.854 -6.223 1.00 82.88 250 PHE A O 1
ATOM 1995 N N . ASN A 1 251 ? 19.453 5.980 -6.907 1.00 82.31 251 ASN A N 1
ATOM 1996 C CA . ASN A 1 251 ? 19.585 6.554 -5.569 1.00 82.31 251 ASN A CA 1
ATOM 1997 C C . ASN A 1 251 ? 18.361 6.259 -4.688 1.00 82.31 251 ASN A C 1
ATOM 1999 O O . ASN A 1 251 ? 18.504 6.026 -3.489 1.00 82.31 251 ASN A O 1
ATOM 2003 N N . MET A 1 252 ? 17.156 6.240 -5.268 1.00 83.25 252 MET A N 1
ATOM 2004 C CA . MET A 1 252 ? 15.936 5.839 -4.563 1.00 83.25 252 MET A CA 1
ATOM 2005 C C . MET A 1 252 ? 15.975 4.361 -4.154 1.00 83.25 252 MET A C 1
ATOM 2007 O O . MET A 1 252 ? 15.666 4.043 -3.007 1.00 83.25 252 MET A O 1
ATOM 2011 N N . ILE A 1 253 ? 16.388 3.471 -5.065 1.00 85.50 253 ILE A N 1
ATOM 2012 C CA . ILE A 1 253 ? 16.539 2.037 -4.781 1.00 85.50 253 ILE A CA 1
ATOM 2013 C C . ILE A 1 253 ? 17.571 1.813 -3.676 1.00 85.50 253 ILE A C 1
ATOM 2015 O O . ILE A 1 253 ? 17.291 1.065 -2.746 1.00 85.50 253 ILE A O 1
ATOM 2019 N N . VAL A 1 254 ? 18.731 2.472 -3.746 1.00 82.62 254 VAL A N 1
ATOM 2020 C CA . VAL A 1 254 ? 19.784 2.353 -2.725 1.00 82.62 254 VAL A CA 1
ATOM 2021 C C . VAL A 1 254 ? 19.250 2.768 -1.358 1.00 82.62 254 VAL A C 1
ATOM 2023 O O . VAL A 1 254 ? 19.321 1.979 -0.427 1.00 82.62 254 VAL A O 1
ATOM 2026 N N . LYS A 1 255 ? 18.599 3.935 -1.249 1.00 84.06 255 LYS A N 1
ATOM 2027 C CA . LYS A 1 255 ? 17.991 4.390 0.015 1.00 84.06 255 LYS A CA 1
ATOM 2028 C C . LYS A 1 255 ? 16.968 3.399 0.575 1.00 84.06 255 LYS A C 1
ATOM 2030 O O . LYS A 1 255 ? 16.937 3.169 1.781 1.00 84.06 255 LYS A O 1
ATOM 2035 N N . LEU A 1 256 ? 16.123 2.831 -0.288 1.00 86.25 256 LEU A N 1
ATOM 2036 C CA . LEU A 1 256 ? 15.139 1.828 0.115 1.00 86.25 256 LEU A CA 1
ATOM 2037 C C . LEU A 1 256 ? 15.824 0.553 0.622 1.00 86.25 256 LEU A C 1
ATOM 2039 O O . LEU A 1 256 ? 15.455 0.031 1.671 1.00 86.25 256 LEU A O 1
ATOM 2043 N N . LEU A 1 257 ? 16.815 0.051 -0.114 1.00 84.38 257 LEU A N 1
ATOM 2044 C CA . LEU A 1 257 ? 17.524 -1.166 0.255 1.00 84.38 257 LEU A CA 1
ATOM 2045 C C . LEU A 1 257 ? 18.393 -0.980 1.493 1.00 84.38 257 LEU A C 1
ATOM 2047 O O . LEU A 1 257 ? 18.411 -1.885 2.309 1.00 84.38 257 LEU A O 1
ATOM 2051 N N . ASP A 1 258 ? 19.042 0.164 1.693 1.00 83.81 258 ASP A N 1
ATOM 2052 C CA . ASP A 1 258 ? 19.817 0.435 2.909 1.00 83.81 258 ASP A CA 1
ATOM 2053 C C . ASP A 1 258 ? 18.925 0.408 4.160 1.00 83.81 258 ASP A C 1
ATOM 2055 O O . ASP A 1 258 ? 19.350 -0.048 5.221 1.00 83.81 258 ASP A O 1
ATOM 2059 N N . ALA A 1 259 ? 17.664 0.837 4.037 1.00 86.38 259 ALA A N 1
ATOM 2060 C CA . ALA A 1 259 ? 16.695 0.770 5.128 1.00 86.38 259 ALA A CA 1
ATOM 2061 C C . ALA A 1 259 ? 16.227 -0.668 5.428 1.00 86.38 259 ALA A C 1
ATOM 2063 O O . ALA A 1 259 ? 16.024 -1.016 6.590 1.00 86.38 259 ALA A O 1
ATOM 2064 N N . LEU A 1 260 ? 16.048 -1.505 4.400 1.00 85.19 260 LEU A N 1
ATOM 2065 C CA . LEU A 1 260 ? 15.555 -2.885 4.546 1.00 85.19 260 LEU A CA 1
ATOM 2066 C C . LEU A 1 260 ? 16.676 -3.902 4.812 1.00 85.19 260 LEU A C 1
ATOM 2068 O O . LEU A 1 260 ? 16.480 -4.912 5.486 1.00 85.19 260 LEU A O 1
ATOM 2072 N N . PHE A 1 261 ? 17.849 -3.640 4.252 1.00 79.19 261 PHE A N 1
ATOM 2073 C CA . PHE A 1 261 ? 19.016 -4.506 4.198 1.00 79.19 261 PHE A CA 1
ATOM 2074 C C . PHE A 1 261 ? 20.302 -3.659 4.303 1.00 79.19 261 PHE A C 1
ATOM 2076 O O . PHE A 1 261 ? 21.040 -3.495 3.328 1.00 79.19 261 PHE A O 1
ATOM 2083 N N . PRO A 1 262 ? 20.630 -3.151 5.506 1.00 70.56 262 PRO A N 1
ATOM 2084 C CA . PRO A 1 262 ? 21.746 -2.221 5.726 1.00 70.56 262 PRO A CA 1
ATOM 2085 C C . PRO A 1 262 ? 23.140 -2.803 5.434 1.00 70.56 262 PRO A C 1
ATOM 2087 O O . PRO A 1 262 ? 24.143 -2.099 5.517 1.00 70.56 262 PRO A O 1
ATOM 2090 N N . LYS A 1 263 ? 23.235 -4.096 5.105 1.00 65.38 263 LYS A N 1
ATOM 2091 C CA . LYS A 1 263 ? 24.485 -4.774 4.744 1.00 65.38 263 LYS A CA 1
ATOM 2092 C C . LYS A 1 263 ? 24.703 -4.893 3.237 1.00 65.38 263 LYS A C 1
ATOM 2094 O O . LYS A 1 263 ? 25.704 -5.488 2.854 1.00 65.38 263 LYS A O 1
ATOM 2099 N N . LEU A 1 264 ? 23.832 -4.338 2.387 1.00 67.25 264 LEU A N 1
ATOM 2100 C CA . LEU A 1 264 ? 23.930 -4.511 0.933 1.00 67.25 264 LEU A CA 1
ATOM 2101 C C . LEU A 1 264 ? 25.305 -4.126 0.384 1.00 67.25 264 LEU A C 1
ATOM 2103 O O . LEU A 1 264 ? 25.940 -4.929 -0.288 1.00 67.25 264 LEU A O 1
ATOM 2107 N N . VAL A 1 265 ? 25.782 -2.925 0.713 1.00 62.28 265 VAL A N 1
ATOM 2108 C CA . VAL A 1 265 ? 27.068 -2.406 0.219 1.00 62.28 265 VAL A CA 1
ATOM 2109 C C . VAL A 1 265 ? 28.249 -3.221 0.754 1.00 62.28 265 VAL A C 1
ATOM 2111 O O . VAL A 1 265 ? 29.226 -3.422 0.045 1.00 62.28 265 VAL A O 1
ATOM 2114 N N . ALA A 1 266 ? 28.150 -3.732 1.984 1.00 61.69 266 ALA A N 1
ATOM 2115 C CA . ALA A 1 266 ? 29.188 -4.569 2.587 1.00 61.69 266 ALA A CA 1
ATOM 2116 C C . ALA A 1 266 ? 29.184 -6.017 2.060 1.00 61.69 266 ALA A C 1
ATOM 2118 O O . ALA A 1 266 ? 30.205 -6.692 2.141 1.00 61.69 266 ALA A O 1
ATOM 2119 N N . ALA A 1 267 ? 28.042 -6.502 1.564 1.00 64.62 267 ALA A N 1
ATOM 2120 C CA . ALA A 1 267 ? 27.855 -7.867 1.071 1.00 64.62 267 ALA A CA 1
ATOM 2121 C C . ALA A 1 267 ? 27.953 -7.982 -0.460 1.00 64.62 267 ALA A C 1
ATOM 2123 O O . ALA A 1 267 ? 28.064 -9.088 -0.986 1.00 64.62 267 ALA A O 1
ATOM 2124 N N . ALA A 1 268 ? 27.885 -6.866 -1.186 1.00 67.25 268 ALA A N 1
ATOM 2125 C CA . ALA A 1 268 ? 27.987 -6.849 -2.635 1.00 67.25 268 ALA A CA 1
ATOM 2126 C C . ALA A 1 268 ? 29.447 -7.045 -3.073 1.00 67.25 268 ALA A C 1
ATOM 2128 O O . ALA A 1 268 ? 30.237 -6.106 -3.098 1.00 67.25 268 ALA A O 1
ATOM 2129 N N . GLU A 1 269 ? 29.794 -8.273 -3.455 1.00 67.56 269 GLU A N 1
ATOM 2130 C CA . GLU A 1 269 ? 31.102 -8.593 -4.048 1.00 67.56 269 GLU A CA 1
ATOM 2131 C C . GLU A 1 269 ? 31.248 -8.055 -5.483 1.00 67.56 269 GLU A C 1
ATOM 2133 O O . GLU A 1 269 ? 32.358 -7.836 -5.965 1.00 67.56 269 GLU A O 1
ATOM 2138 N N . TYR A 1 270 ? 30.125 -7.822 -6.169 1.00 73.06 270 TYR A N 1
ATOM 2139 C CA . TYR A 1 270 ? 30.081 -7.433 -7.576 1.00 73.06 270 TYR A CA 1
ATOM 2140 C C . TYR A 1 270 ? 29.193 -6.210 -7.796 1.00 73.06 270 TYR A C 1
ATOM 2142 O O . TYR A 1 270 ? 28.231 -5.965 -7.064 1.00 73.06 270 TYR A O 1
ATOM 2150 N N . ASN A 1 271 ? 29.492 -5.466 -8.863 1.00 74.88 271 ASN A N 1
ATOM 2151 C CA . ASN A 1 271 ? 28.660 -4.355 -9.311 1.00 74.88 271 ASN A CA 1
ATOM 2152 C C . ASN A 1 271 ? 27.235 -4.822 -9.642 1.00 74.88 271 ASN A C 1
ATOM 2154 O O . ASN A 1 271 ? 27.020 -5.928 -10.141 1.00 74.88 271 ASN A O 1
ATOM 2158 N N . VAL A 1 272 ? 26.264 -3.934 -9.419 1.00 76.00 272 VAL A N 1
ATOM 2159 C CA . VAL A 1 272 ? 24.852 -4.192 -9.722 1.00 76.00 272 VAL A CA 1
ATOM 2160 C C . VAL A 1 272 ? 24.681 -4.521 -11.205 1.00 76.00 272 VAL A C 1
ATOM 2162 O O . VAL A 1 272 ? 24.952 -3.695 -12.078 1.00 76.00 272 VAL A O 1
ATOM 2165 N N . MET A 1 273 ? 24.173 -5.719 -11.490 1.00 80.75 273 MET A N 1
ATOM 2166 C CA . MET A 1 273 ? 23.807 -6.113 -12.844 1.00 80.75 273 MET A CA 1
ATOM 2167 C C . MET A 1 273 ? 22.494 -5.435 -13.241 1.00 80.75 273 MET A C 1
ATOM 2169 O O . MET A 1 273 ? 21.460 -5.629 -12.602 1.00 80.75 273 MET A O 1
ATOM 2173 N N . ARG A 1 274 ? 22.524 -4.650 -14.321 1.00 82.00 274 ARG A N 1
ATOM 2174 C CA . ARG A 1 274 ? 21.329 -4.035 -14.905 1.00 82.00 274 ARG A CA 1
ATOM 2175 C C . ARG A 1 274 ? 20.961 -4.757 -16.191 1.00 82.00 274 ARG A C 1
ATOM 2177 O O . ARG A 1 274 ? 21.745 -4.780 -17.133 1.00 82.00 274 ARG A O 1
ATOM 2184 N N . VAL A 1 275 ? 19.744 -5.286 -16.238 1.00 83.38 275 VAL A N 1
ATOM 2185 C CA . VAL A 1 275 ? 19.190 -5.937 -17.428 1.00 83.38 275 VAL A CA 1
ATOM 2186 C C . VAL A 1 275 ? 18.061 -5.073 -17.977 1.00 83.38 275 VAL A C 1
ATOM 2188 O O . VAL A 1 275 ? 17.198 -4.622 -17.225 1.00 83.38 275 VAL A O 1
ATOM 2191 N N . TRP A 1 276 ? 18.082 -4.812 -19.283 1.00 79.62 276 TRP A N 1
ATOM 2192 C CA . TRP A 1 276 ? 16.991 -4.116 -19.963 1.00 79.62 276 TRP A CA 1
ATOM 2193 C C . TRP A 1 276 ? 15.810 -5.064 -20.143 1.00 79.62 276 TRP A C 1
ATOM 2195 O O . TRP A 1 276 ? 15.994 -6.242 -20.450 1.00 79.62 276 TRP A O 1
ATOM 2205 N N . CYS A 1 277 ? 14.588 -4.568 -19.957 1.00 84.50 277 CYS A N 1
ATOM 2206 C CA . CYS A 1 277 ? 13.420 -5.409 -20.162 1.00 84.50 277 CYS A CA 1
ATOM 2207 C C . CYS A 1 277 ? 13.207 -5.657 -21.665 1.00 84.50 277 CYS A C 1
ATOM 2209 O O . CYS A 1 277 ? 13.166 -4.725 -22.471 1.00 84.50 277 CYS A O 1
ATOM 2211 N N . ALA A 1 278 ? 13.047 -6.929 -22.034 1.00 85.19 278 ALA A N 1
ATOM 2212 C CA . ALA A 1 278 ? 12.841 -7.334 -23.422 1.00 85.19 278 ALA A CA 1
ATOM 2213 C C . ALA A 1 278 ? 11.658 -6.611 -24.105 1.00 85.19 278 ALA A C 1
ATOM 2215 O O . ALA A 1 278 ? 11.829 -6.181 -25.244 1.00 85.19 278 ALA A O 1
ATOM 2216 N N . PRO A 1 279 ? 10.500 -6.372 -23.444 1.00 84.94 279 PRO A N 1
ATOM 2217 C CA . PRO A 1 279 ? 9.408 -5.618 -24.062 1.00 84.94 279 PRO A CA 1
ATOM 2218 C C . PRO A 1 279 ? 9.803 -4.201 -24.489 1.00 84.94 279 PRO A C 1
ATOM 2220 O O . PRO A 1 279 ? 9.411 -3.764 -25.565 1.00 84.94 279 PRO A O 1
ATOM 2223 N N . HIS A 1 280 ? 10.609 -3.492 -23.691 1.00 80.75 280 HIS A N 1
ATOM 2224 C CA . HIS A 1 280 ? 11.064 -2.150 -24.058 1.00 80.75 280 HIS A CA 1
ATOM 2225 C C . HIS A 1 280 ? 12.060 -2.184 -25.221 1.00 80.75 280 HIS A C 1
ATOM 2227 O O . HIS A 1 280 ? 12.003 -1.335 -26.103 1.00 80.75 280 HIS A O 1
ATOM 2233 N N . GLN A 1 281 ? 12.937 -3.191 -25.269 1.00 86.31 281 GLN A N 1
ATOM 2234 C CA . GLN A 1 281 ? 13.846 -3.381 -26.404 1.00 86.31 281 GLN A CA 1
ATOM 2235 C C . GLN A 1 281 ? 13.081 -3.660 -27.705 1.00 86.31 281 GLN A C 1
ATOM 2237 O O . GLN A 1 281 ? 13.410 -3.091 -28.743 1.00 86.31 281 GLN A O 1
ATOM 2242 N N . ILE A 1 282 ? 12.034 -4.487 -27.640 1.00 89.81 282 ILE A N 1
ATOM 2243 C CA . ILE A 1 282 ? 11.152 -4.760 -28.781 1.00 89.81 282 ILE A CA 1
ATOM 2244 C C . ILE A 1 282 ? 10.420 -3.485 -29.212 1.00 89.81 282 ILE A C 1
ATOM 2246 O O . ILE A 1 282 ? 10.370 -3.198 -30.403 1.00 89.81 282 ILE A O 1
ATOM 2250 N N . ASP A 1 283 ? 9.892 -2.703 -28.267 1.00 87.69 283 ASP A N 1
ATOM 2251 C CA . ASP A 1 283 ? 9.196 -1.441 -28.547 1.00 87.69 283 ASP A CA 1
ATOM 2252 C C . ASP A 1 283 ? 10.101 -0.416 -29.255 1.00 87.69 283 ASP A C 1
ATOM 2254 O O . ASP A 1 283 ? 9.660 0.247 -30.190 1.00 87.69 283 ASP A O 1
ATOM 2258 N N . ILE A 1 284 ? 11.382 -0.326 -28.876 1.00 89.94 284 ILE A N 1
ATOM 2259 C CA . ILE A 1 284 ? 12.359 0.537 -29.563 1.00 89.94 284 ILE A CA 1
ATOM 2260 C C . ILE A 1 284 ? 12.503 0.132 -31.033 1.00 89.94 284 ILE A C 1
ATOM 2262 O O . ILE A 1 284 ? 12.394 0.981 -31.917 1.00 89.94 284 ILE A O 1
ATOM 2266 N N . ILE A 1 285 ? 12.701 -1.161 -31.297 1.00 92.25 285 ILE A N 1
ATOM 2267 C CA . ILE A 1 285 ? 12.843 -1.674 -32.666 1.00 92.25 285 ILE A CA 1
ATOM 2268 C C . ILE A 1 285 ? 11.540 -1.468 -33.447 1.00 92.25 285 ILE A C 1
ATOM 2270 O O . ILE A 1 285 ? 11.564 -1.029 -34.593 1.00 92.25 285 ILE A O 1
ATOM 2274 N N . ALA A 1 286 ? 10.390 -1.738 -32.826 1.00 90.25 286 ALA A N 1
ATOM 2275 C CA . ALA A 1 286 ? 9.086 -1.562 -33.453 1.00 90.25 286 ALA A CA 1
ATOM 2276 C C . ALA A 1 286 ? 8.835 -0.101 -33.853 1.00 90.25 286 ALA A C 1
ATOM 2278 O O . ALA A 1 286 ? 8.373 0.152 -34.966 1.00 90.25 286 ALA A O 1
ATOM 2279 N N . LYS A 1 287 ? 9.182 0.859 -32.985 1.00 87.06 287 LYS A N 1
ATOM 2280 C CA . LYS A 1 287 ? 9.107 2.297 -33.284 1.00 87.06 287 LYS A CA 1
ATOM 2281 C C . LYS A 1 287 ? 10.006 2.677 -34.450 1.00 87.06 287 LYS A C 1
ATOM 2283 O O . LYS A 1 287 ? 9.537 3.318 -35.382 1.00 87.06 287 LYS A O 1
ATOM 2288 N N . GLU A 1 288 ? 11.253 2.216 -34.443 1.00 89.56 288 GLU A N 1
ATOM 2289 C CA . GLU A 1 288 ? 12.192 2.483 -35.532 1.00 89.56 288 GLU A CA 1
ATOM 2290 C C . GLU A 1 288 ? 11.700 1.916 -36.873 1.00 89.56 288 GLU A C 1
ATOM 2292 O O . GLU A 1 288 ? 11.771 2.586 -37.903 1.00 89.56 288 GLU A O 1
ATOM 2297 N N . CYS A 1 289 ? 11.164 0.693 -36.880 1.00 90.25 289 CYS A N 1
ATOM 2298 C CA . CYS A 1 289 ? 10.557 0.107 -38.073 1.00 90.25 289 CYS A CA 1
ATOM 2299 C C . CYS A 1 289 ? 9.351 0.919 -38.552 1.00 90.25 289 CYS A C 1
ATOM 2301 O O . CYS A 1 289 ? 9.211 1.155 -39.751 1.00 90.25 289 CYS A O 1
ATOM 2303 N N . ALA A 1 290 ? 8.496 1.361 -37.631 1.00 86.25 290 ALA A N 1
ATOM 2304 C CA . ALA A 1 290 ? 7.306 2.130 -37.957 1.00 86.25 290 ALA A CA 1
ATOM 2305 C C . ALA A 1 290 ? 7.655 3.525 -38.516 1.00 86.25 290 ALA A C 1
ATOM 2307 O O . ALA A 1 290 ? 7.035 3.962 -39.485 1.00 86.25 290 ALA A O 1
ATOM 2308 N N . ASP A 1 291 ? 8.696 4.178 -37.989 1.00 86.62 291 ASP A N 1
ATOM 2309 C CA . ASP A 1 291 ? 9.220 5.461 -38.488 1.00 86.62 291 ASP A CA 1
ATOM 2310 C C . ASP A 1 291 ? 9.775 5.368 -39.916 1.00 86.62 291 ASP A C 1
ATOM 2312 O O . ASP A 1 291 ? 9.883 6.378 -40.611 1.00 86.62 291 ASP A O 1
ATOM 2316 N N . ARG A 1 292 ? 10.098 4.161 -40.391 1.00 88.88 292 ARG A N 1
ATOM 2317 C CA . ARG A 1 292 ? 10.559 3.926 -41.767 1.00 88.88 292 ARG A CA 1
ATOM 2318 C C . ARG A 1 292 ? 9.419 3.672 -42.755 1.00 88.88 292 ARG A C 1
ATOM 2320 O O . ARG A 1 292 ? 9.650 3.794 -43.958 1.00 88.88 292 ARG A O 1
ATOM 2327 N N . ILE A 1 293 ? 8.209 3.350 -42.287 1.00 87.56 293 ILE A N 1
ATOM 2328 C CA . ILE A 1 293 ? 7.042 3.134 -43.158 1.00 87.56 293 ILE A CA 1
ATOM 2329 C C . ILE A 1 293 ? 6.743 4.438 -43.904 1.00 87.56 293 ILE A C 1
ATOM 2331 O O . ILE A 1 293 ? 6.564 5.492 -43.289 1.00 87.56 293 ILE A O 1
ATOM 2335 N N . ASP A 1 294 ? 6.737 4.373 -45.236 1.00 85.69 294 ASP A N 1
ATOM 2336 C CA . ASP A 1 294 ? 6.570 5.521 -46.136 1.00 85.69 294 ASP A CA 1
ATOM 2337 C C . ASP A 1 294 ? 7.500 6.706 -45.805 1.00 85.69 294 ASP A C 1
ATOM 2339 O O . ASP A 1 294 ? 7.101 7.876 -45.848 1.00 85.69 294 ASP A O 1
ATOM 2343 N N . GLY A 1 295 ? 8.741 6.412 -45.395 1.00 87.06 295 GLY A N 1
ATOM 2344 C CA . GLY A 1 295 ? 9.724 7.430 -45.004 1.00 87.06 295 GLY A CA 1
ATOM 2345 C C . GLY A 1 295 ? 9.289 8.281 -43.802 1.00 87.06 295 GLY A C 1
ATOM 2346 O O . GLY A 1 295 ? 9.666 9.449 -43.702 1.00 87.06 295 GLY A O 1
ATOM 2347 N N . GLY A 1 296 ? 8.437 7.731 -42.930 1.00 86.38 296 GLY A N 1
ATOM 2348 C CA . GLY A 1 296 ? 7.887 8.401 -41.749 1.00 86.38 296 GLY A CA 1
ATOM 2349 C C . GLY A 1 296 ? 6.660 9.269 -42.037 1.00 86.38 296 GLY A C 1
ATOM 2350 O O . GLY A 1 296 ? 6.115 9.900 -41.127 1.00 86.38 296 GLY A O 1
ATOM 2351 N N . THR A 1 297 ? 6.196 9.310 -43.289 1.00 89.44 297 THR A N 1
ATOM 2352 C CA . THR A 1 297 ? 5.022 10.098 -43.696 1.00 89.44 297 THR A CA 1
ATOM 2353 C C . THR A 1 297 ? 3.744 9.533 -43.090 1.00 89.44 297 THR A C 1
ATOM 2355 O O . THR A 1 297 ? 2.912 10.292 -42.590 1.00 89.44 297 THR A O 1
ATOM 2358 N N . TRP A 1 298 ? 3.621 8.203 -43.060 1.00 85.94 298 TRP A N 1
ATOM 2359 C CA . TRP A 1 298 ? 2.467 7.515 -42.489 1.00 85.94 298 TRP A CA 1
ATOM 2360 C C . TRP A 1 298 ? 2.258 7.863 -41.010 1.00 85.94 298 TRP A C 1
ATOM 2362 O O . TRP A 1 298 ? 1.162 8.263 -40.622 1.00 85.94 298 TRP A O 1
ATOM 2372 N N . ILE A 1 299 ? 3.315 7.798 -40.191 1.00 87.56 299 ILE A N 1
ATOM 2373 C CA . ILE A 1 299 ? 3.232 8.133 -38.759 1.00 87.56 299 ILE A CA 1
ATOM 2374 C C . ILE A 1 299 ? 2.840 9.590 -38.547 1.00 87.56 299 ILE A C 1
ATOM 2376 O O . ILE A 1 299 ? 1.977 9.874 -37.716 1.00 87.56 299 ILE A O 1
ATOM 2380 N N . LYS A 1 300 ? 3.430 10.519 -39.308 1.00 88.12 300 LYS A N 1
ATOM 2381 C CA . LYS A 1 300 ? 3.077 11.943 -39.215 1.00 88.12 300 LYS A CA 1
ATOM 2382 C C . LYS A 1 300 ? 1.605 12.168 -39.543 1.00 88.12 300 LYS A C 1
ATOM 2384 O O . LYS A 1 300 ? 0.915 12.841 -38.781 1.00 88.12 300 LYS A O 1
ATOM 2389 N N . PHE A 1 301 ? 1.115 11.567 -40.628 1.00 91.06 301 PHE A N 1
ATOM 2390 C CA . PHE A 1 301 ? -0.289 11.659 -41.016 1.00 91.06 301 PHE A CA 1
ATOM 2391 C C . PHE A 1 301 ? -1.217 11.054 -39.955 1.00 91.06 301 PHE A C 1
ATOM 2393 O O . PHE A 1 301 ? -2.146 11.724 -39.507 1.00 91.06 301 PHE A O 1
ATOM 2400 N N . ALA A 1 302 ? -0.943 9.829 -39.498 1.00 88.12 302 ALA A N 1
ATOM 2401 C CA . ALA A 1 302 ? -1.735 9.158 -38.470 1.00 88.12 302 ALA A CA 1
ATOM 2402 C C . ALA A 1 302 ? -1.765 9.959 -37.154 1.00 88.12 302 ALA A C 1
ATOM 2404 O O . ALA A 1 302 ? -2.820 10.104 -36.530 1.00 88.12 302 ALA A O 1
ATOM 2405 N N . TYR A 1 303 ? -0.637 10.551 -36.751 1.00 89.25 303 TYR A N 1
ATOM 2406 C CA . TYR A 1 303 ? -0.575 11.436 -35.590 1.00 89.25 303 TYR A CA 1
ATOM 2407 C C . TYR A 1 303 ? -1.442 12.688 -35.784 1.00 89.25 303 TYR A C 1
ATOM 2409 O O . TYR A 1 303 ? -2.307 12.971 -34.958 1.00 89.25 303 TYR A O 1
ATOM 2417 N N . SER A 1 304 ? -1.288 13.408 -36.898 1.00 90.19 304 SER A N 1
ATOM 2418 C CA . SER A 1 304 ? -2.110 14.587 -37.201 1.00 90.19 304 SER A CA 1
ATOM 2419 C C . SER A 1 304 ? -3.605 14.259 -37.254 1.00 90.19 304 SER A C 1
ATOM 2421 O O . SER A 1 304 ? -4.421 15.003 -36.708 1.00 90.19 304 SER A O 1
ATOM 2423 N N . TYR A 1 305 ? -3.970 13.121 -37.845 1.00 88.75 305 TYR A N 1
ATOM 2424 C CA . TYR A 1 305 ? -5.352 12.663 -37.924 1.00 88.75 305 TYR A CA 1
ATOM 2425 C C . TYR A 1 305 ? -5.927 12.318 -36.543 1.00 88.75 305 TYR A C 1
ATOM 2427 O O . TYR A 1 305 ? -7.037 12.733 -36.215 1.00 88.75 305 TYR A O 1
ATOM 2435 N N . THR A 1 306 ? -5.166 11.635 -35.681 1.00 86.56 306 THR A N 1
ATOM 2436 C CA . THR A 1 306 ? -5.612 11.346 -34.305 1.00 86.56 306 THR A CA 1
ATOM 2437 C C . THR A 1 306 ? -5.750 12.610 -33.454 1.00 86.56 306 THR A C 1
ATOM 2439 O O . THR A 1 306 ? -6.693 12.703 -32.668 1.00 86.56 306 THR A O 1
ATOM 2442 N N . VAL A 1 307 ? -4.873 13.607 -33.623 1.00 87.75 307 VAL A N 1
ATOM 2443 C CA . VAL A 1 307 ? -5.018 14.928 -32.985 1.00 87.75 307 VAL A CA 1
ATOM 2444 C C . VAL A 1 307 ? -6.299 15.619 -33.452 1.00 87.75 307 VAL A C 1
ATOM 2446 O O . VAL A 1 307 ? -7.067 16.094 -32.614 1.00 87.75 307 VAL A O 1
ATOM 2449 N N . TYR A 1 308 ? -6.572 15.617 -34.760 1.00 85.62 308 TYR A N 1
ATOM 2450 C CA . TYR A 1 308 ? -7.811 16.160 -35.317 1.00 85.62 308 TYR A CA 1
ATOM 2451 C C . TYR A 1 308 ? -9.052 15.463 -34.734 1.00 85.62 308 TYR A C 1
ATOM 2453 O O . TYR A 1 308 ? -9.950 16.136 -34.231 1.00 85.62 308 TYR A O 1
ATOM 2461 N N . LEU A 1 309 ? -9.081 14.126 -34.713 1.00 79.56 309 LEU A N 1
ATOM 2462 C CA . LEU A 1 309 ? -10.194 13.358 -34.144 1.00 79.56 309 LEU A CA 1
ATOM 2463 C C . LEU A 1 309 ? -10.404 13.639 -32.649 1.00 79.56 309 LEU A C 1
ATOM 2465 O O . LEU A 1 309 ? -11.542 13.779 -32.207 1.00 79.56 309 LEU A O 1
ATOM 2469 N N . ARG A 1 310 ? -9.326 13.759 -31.863 1.00 78.25 310 ARG A N 1
ATOM 2470 C 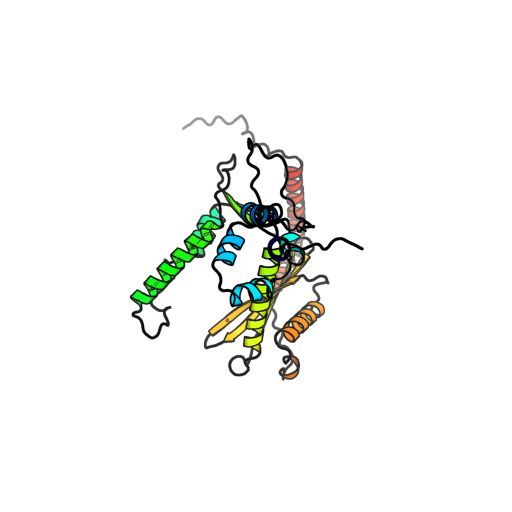CA . ARG A 1 310 ? -9.417 14.120 -30.437 1.00 78.25 310 ARG A CA 1
ATOM 2471 C C . ARG A 1 310 ? -9.987 15.518 -30.238 1.00 78.25 310 ARG A C 1
ATOM 2473 O O . ARG A 1 310 ? -10.780 15.707 -29.323 1.00 78.25 310 ARG A O 1
ATOM 2480 N N . ALA A 1 311 ? -9.620 16.473 -31.091 1.00 80.88 311 ALA A N 1
ATOM 2481 C CA . ALA A 1 311 ? -10.190 17.814 -31.048 1.00 80.88 311 ALA A CA 1
ATOM 2482 C C . ALA A 1 311 ? -11.700 17.789 -31.332 1.00 80.88 311 ALA A C 1
ATOM 2484 O O . ALA A 1 311 ? -12.451 18.418 -30.595 1.00 80.88 311 ALA A O 1
ATOM 2485 N N . GLN A 1 312 ? -12.158 17.003 -32.317 1.00 78.62 312 GLN A N 1
ATOM 2486 C CA . GLN A 1 312 ? -13.595 16.834 -32.583 1.00 78.62 312 GLN A CA 1
ATOM 2487 C C . GLN A 1 312 ? -14.321 16.148 -31.420 1.00 78.62 312 GLN A C 1
ATOM 2489 O O . GLN A 1 312 ? -15.404 16.569 -31.035 1.00 78.62 312 GLN A O 1
ATOM 2494 N N . PHE A 1 313 ? -13.724 15.117 -30.819 1.00 64.00 313 PHE A N 1
ATOM 2495 C CA . PHE A 1 313 ? -14.314 14.433 -29.667 1.00 64.00 313 PHE A CA 1
ATOM 2496 C C . PHE A 1 313 ? -14.417 15.347 -28.439 1.00 64.00 313 PHE A C 1
ATOM 2498 O O . PHE A 1 313 ? -15.451 15.369 -27.774 1.00 64.00 313 PHE A O 1
ATOM 2505 N N . ASN A 1 314 ? -13.382 16.146 -28.167 1.00 68.31 314 ASN A N 1
ATOM 2506 C CA . ASN A 1 314 ? -13.417 17.156 -27.111 1.00 68.31 314 ASN A CA 1
ATOM 2507 C C . ASN A 1 314 ? -14.471 18.228 -27.404 1.00 68.31 314 ASN A C 1
ATOM 2509 O O . ASN A 1 314 ? -15.217 18.579 -26.500 1.00 68.31 314 ASN A O 1
ATOM 2513 N N . LEU A 1 315 ? -14.603 18.668 -28.661 1.00 64.44 315 LEU A N 1
ATOM 2514 C CA . LEU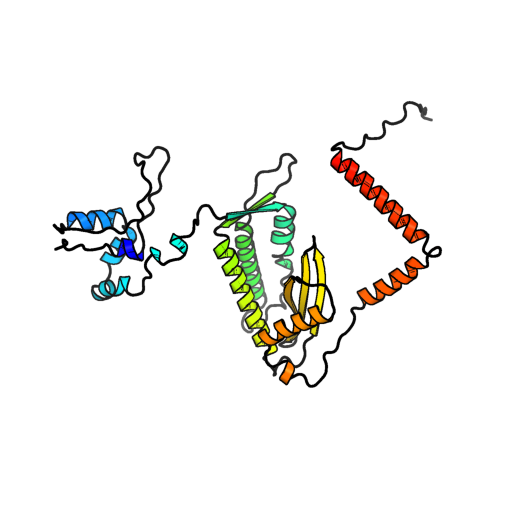 A 1 315 ? -15.653 19.593 -29.087 1.00 64.44 315 LEU A CA 1
ATOM 2515 C C . LEU A 1 315 ? -17.053 18.993 -28.868 1.00 64.44 315 LEU A C 1
ATOM 2517 O O . LEU A 1 315 ? -17.931 19.667 -28.353 1.00 64.44 315 LEU A O 1
ATOM 2521 N N . ILE A 1 316 ? -17.273 17.715 -29.190 1.00 62.41 316 ILE A N 1
ATOM 2522 C CA . ILE A 1 316 ? -18.548 17.016 -28.938 1.00 62.41 316 ILE A CA 1
ATOM 2523 C C . ILE A 1 316 ? -18.858 16.949 -27.435 1.00 62.41 316 ILE A C 1
ATOM 2525 O O . ILE A 1 316 ? -20.001 17.169 -27.033 1.00 62.41 316 ILE A O 1
ATOM 2529 N N . ILE A 1 317 ? -17.850 16.679 -26.599 1.00 62.56 317 ILE A N 1
ATOM 2530 C CA . ILE A 1 317 ? -17.994 16.691 -25.137 1.00 62.56 317 ILE A CA 1
ATOM 2531 C C . ILE A 1 317 ? -18.312 18.104 -24.628 1.00 62.56 317 ILE A C 1
ATOM 2533 O O . ILE A 1 317 ? -19.219 18.256 -23.813 1.00 62.56 317 ILE A O 1
ATOM 2537 N N . GLU A 1 318 ? -17.604 19.126 -25.111 1.00 62.09 318 GLU A N 1
ATOM 2538 C CA . GLU A 1 318 ? -17.799 20.530 -24.724 1.00 62.09 318 GLU A CA 1
ATOM 2539 C C . GLU A 1 318 ? -19.152 21.083 -25.184 1.00 62.09 318 GLU A C 1
ATOM 2541 O O . GLU A 1 318 ? -19.791 21.834 -24.451 1.00 62.09 318 GLU A O 1
ATOM 2546 N N . MET A 1 319 ? -19.623 20.685 -26.367 1.00 68.19 319 MET A N 1
ATOM 2547 C CA . MET A 1 319 ? -20.919 21.107 -26.898 1.00 68.19 319 MET A CA 1
ATOM 2548 C C . MET A 1 319 ? -22.102 20.411 -26.206 1.00 68.19 319 MET A C 1
ATOM 2550 O O . MET A 1 319 ? -23.225 20.898 -26.304 1.00 68.19 319 MET A O 1
ATOM 2554 N N . GLY A 1 320 ? -21.895 19.279 -25.519 1.00 60.00 320 GLY A N 1
ATOM 2555 C CA . GLY A 1 320 ? -22.944 18.583 -24.761 1.00 60.00 320 GLY A CA 1
ATOM 2556 C C . GLY A 1 320 ? -24.093 18.008 -25.604 1.00 60.00 320 GLY A C 1
ATOM 2557 O O . GLY A 1 320 ? -25.113 17.593 -25.051 1.00 60.00 320 GLY A O 1
ATOM 2558 N N . VAL A 1 321 ? -23.949 17.960 -26.931 1.00 61.09 321 VAL A N 1
ATOM 2559 C CA . VAL A 1 321 ? -24.953 17.431 -27.867 1.00 61.09 321 VAL A CA 1
ATOM 2560 C C . VAL A 1 321 ? -24.519 16.065 -28.391 1.00 61.09 321 VAL A C 1
ATOM 2562 O O . VAL A 1 321 ? -23.383 15.880 -28.824 1.00 61.09 321 VAL A O 1
ATOM 2565 N N . LYS A 1 322 ? -25.438 15.091 -28.389 1.00 55.78 322 LYS A N 1
ATOM 2566 C CA . LYS A 1 322 ? -25.245 13.842 -29.138 1.00 55.78 322 LYS A CA 1
ATOM 2567 C C . LYS A 1 322 ? -25.218 14.171 -30.632 1.00 55.78 322 LYS A C 1
ATOM 2569 O O . LYS A 1 322 ? -26.069 14.926 -31.093 1.00 55.78 322 LYS A O 1
ATOM 2574 N N . CYS A 1 323 ? -24.262 13.590 -31.363 1.00 49.41 323 CYS A N 1
ATOM 2575 C CA . CYS A 1 323 ? -24.214 13.664 -32.825 1.00 49.41 323 CYS A CA 1
ATOM 2576 C C . CYS A 1 323 ? -25.604 13.305 -33.392 1.00 49.41 323 CYS A C 1
ATOM 2578 O O . CYS A 1 323 ? -26.150 12.280 -32.958 1.00 49.41 323 CYS A O 1
ATOM 2580 N N . PRO A 1 324 ? -26.198 14.117 -34.289 1.00 53.31 324 PRO A N 1
ATOM 2581 C CA . PRO A 1 324 ? -27.453 13.757 -34.936 1.00 53.31 324 PRO A CA 1
ATOM 2582 C C . PRO A 1 324 ? -27.256 12.409 -35.630 1.00 53.31 324 PRO A C 1
ATOM 2584 O O . PRO A 1 324 ? -26.260 12.215 -36.328 1.00 53.31 324 PRO A O 1
ATOM 2587 N N . GLN A 1 325 ? -28.159 11.457 -35.398 1.00 45.28 325 GLN A N 1
ATOM 2588 C CA . GLN A 1 325 ? -28.180 10.258 -36.230 1.00 45.28 325 GLN A CA 1
ATOM 2589 C C . GLN A 1 325 ? -28.468 10.708 -37.663 1.00 45.28 325 GLN A C 1
ATOM 2591 O O . GLN A 1 325 ? -29.285 11.605 -37.855 1.00 45.28 325 GLN A O 1
ATOM 2596 N N . GLU A 1 326 ? -27.749 10.148 -38.639 1.00 44.34 326 GLU A N 1
ATOM 2597 C CA . GLU A 1 326 ? -28.012 10.420 -40.051 1.00 44.34 326 GLU A CA 1
ATOM 2598 C C . GLU A 1 326 ? -29.490 10.133 -40.327 1.00 44.34 326 GLU A C 1
ATOM 2600 O O . GLU A 1 326 ? -29.930 8.984 -40.247 1.00 44.34 326 GLU A O 1
ATOM 2605 N N . ASP A 1 327 ? -30.260 11.183 -40.611 1.00 48.69 327 ASP A N 1
ATOM 2606 C CA . ASP A 1 327 ? -31.592 11.023 -41.168 1.00 48.69 327 ASP A CA 1
ATOM 2607 C C . ASP A 1 327 ? -31.416 10.358 -42.536 1.00 48.69 327 ASP A C 1
ATOM 2609 O O . ASP A 1 327 ? -30.773 10.899 -43.441 1.00 48.69 327 ASP A O 1
ATOM 2613 N N . GLU A 1 328 ? -31.946 9.141 -42.647 1.00 44.50 328 GLU A N 1
ATOM 2614 C CA . GLU A 1 328 ? -31.983 8.354 -43.875 1.00 44.50 328 GLU A CA 1
ATOM 2615 C C . GLU A 1 328 ? -32.453 9.247 -45.041 1.00 44.50 328 GLU A C 1
ATOM 2617 O O . GLU A 1 328 ? -33.469 9.943 -44.905 1.00 44.50 328 GLU A O 1
ATOM 2622 N N . PRO A 1 329 ? -31.767 9.262 -46.201 1.00 46.00 329 PRO A N 1
ATOM 2623 C CA . PRO A 1 329 ? -32.207 10.095 -47.303 1.00 46.00 329 PRO A CA 1
ATOM 2624 C C . PRO A 1 329 ? -33.586 9.628 -47.775 1.00 46.00 329 PRO A C 1
ATOM 2626 O O . PRO A 1 329 ? -33.757 8.514 -48.276 1.00 46.00 329 PRO A O 1
ATOM 2629 N N . LEU A 1 330 ? -34.572 10.517 -47.644 1.00 49.78 330 LEU A N 1
ATOM 2630 C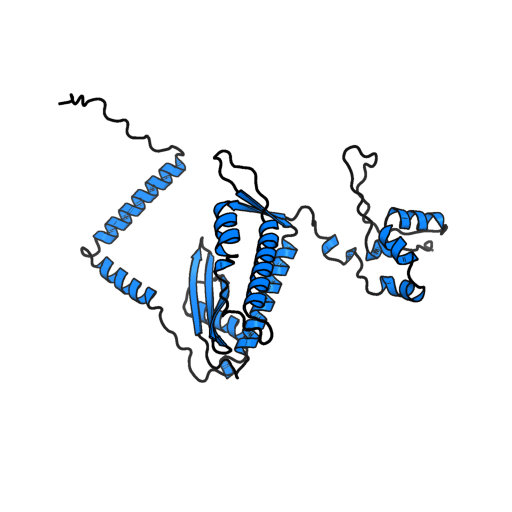 CA . LEU A 1 330 ? -35.883 10.420 -48.275 1.00 49.78 330 LEU A CA 1
ATOM 2631 C C . LEU A 1 330 ? -35.711 10.216 -49.787 1.00 49.78 330 LEU A C 1
ATOM 2633 O O . LEU A 1 330 ? -35.560 11.176 -50.539 1.00 49.78 330 LEU A O 1
ATOM 2637 N N . GLY A 1 331 ? -35.764 8.965 -50.244 1.00 49.56 331 GLY A N 1
ATOM 2638 C CA . GLY A 1 331 ? -35.952 8.667 -51.662 1.00 49.56 331 GLY A CA 1
ATOM 2639 C C . GLY A 1 331 ? -35.207 7.454 -52.198 1.00 49.56 331 GLY A C 1
ATOM 2640 O O . GLY A 1 331 ? -34.322 7.599 -53.032 1.00 49.56 331 GLY A O 1
ATOM 2641 N N . ALA A 1 332 ? -35.648 6.247 -51.845 1.00 38.47 332 ALA A N 1
ATOM 2642 C CA . ALA A 1 332 ? -35.492 5.094 -52.732 1.00 38.47 332 ALA A CA 1
ATOM 2643 C C . ALA A 1 332 ? -36.604 4.068 -52.484 1.00 38.47 332 ALA A C 1
ATOM 2645 O O . ALA A 1 332 ? -36.450 3.095 -51.750 1.00 38.47 332 ALA A O 1
ATOM 2646 N N . SER A 1 333 ? -37.745 4.275 -53.143 1.00 48.22 333 SER A N 1
ATOM 2647 C CA . SER A 1 333 ? -38.731 3.215 -53.352 1.00 48.22 333 SER A CA 1
ATOM 2648 C C . SER A 1 333 ? -38.082 2.094 -54.168 1.00 48.22 333 SER A C 1
ATOM 2650 O O . SER A 1 333 ? -37.895 2.225 -55.378 1.00 48.22 333 SER A O 1
ATOM 2652 N N . ARG A 1 334 ? -37.721 0.982 -53.520 1.00 36.59 334 ARG A N 1
ATOM 2653 C CA . ARG A 1 334 ? -37.454 -0.286 -54.208 1.00 36.59 334 ARG A CA 1
ATOM 2654 C C . ARG A 1 334 ? -38.655 -1.202 -54.027 1.00 36.59 334 ARG A C 1
ATOM 2656 O O . ARG A 1 334 ? -38.860 -1.806 -52.978 1.00 36.59 334 ARG A O 1
ATOM 2663 N N . LYS A 1 335 ? -39.456 -1.271 -55.094 1.00 43.41 335 LYS A N 1
ATOM 2664 C CA . LYS A 1 335 ? -40.465 -2.307 -55.323 1.00 43.41 335 LYS A CA 1
ATOM 2665 C C . LYS A 1 335 ? -39.825 -3.686 -55.143 1.00 43.41 335 LYS A C 1
ATOM 2667 O O . LYS A 1 335 ? -38.779 -3.960 -55.726 1.00 43.41 335 LYS A O 1
ATOM 2672 N N . ARG A 1 336 ? -40.490 -4.532 -54.354 1.00 36.62 336 ARG A N 1
ATOM 2673 C CA . ARG A 1 336 ? -40.240 -5.974 -54.280 1.00 36.62 336 ARG A CA 1
ATOM 2674 C C . ARG A 1 336 ? -40.498 -6.610 -55.648 1.00 36.62 336 ARG A C 1
ATOM 2676 O O . ARG A 1 336 ? -41.586 -6.429 -56.197 1.00 36.62 336 ARG A O 1
ATOM 2683 N N . ALA A 1 337 ? -39.518 -7.361 -56.131 1.00 37.12 337 ALA A N 1
ATOM 2684 C CA . ALA A 1 337 ? -39.698 -8.562 -56.935 1.00 37.12 337 ALA A CA 1
ATOM 2685 C C . ALA A 1 337 ? -38.895 -9.664 -56.242 1.00 37.12 337 ALA A C 1
ATOM 2687 O O . ALA A 1 337 ? -37.751 -9.349 -55.832 1.00 37.12 337 ALA A O 1
#

Radius of gyration: 33.18 Å; Cα contacts (8 Å, |Δi|>4): 285; chains: 1; bounding box: 72×66×109 Å

Foldseek 3Di:
DDFDKDWDLCCFQVNWDFDDDDDVDPDDDGDDSDTDIDGPPPDPCVVVVCCCPTVNVVSVVLVPDDPVCNVCVRVPGDTPVPDPVVVDPLPPDKDKDKAFPCCCVPVLLNVVLPLVPQDLVPDPPVPDRSVVSSVVVNVVSVVVSVVVSVQWAWDDQPPVRTTITMGMDGDPPVVVVVVVVVLVVVLQVVLVVCPPCVFWPDKDKDWDWDDDPNKIKIWIWIWTGGPNDIDTHRNDIDIDPDDPDPVSVVVVVVVSCCVSPVCCVVSDPDDDDDDDDPVVVVVVVVVVVCCPVVVNPVVVVVVVVVVVVVVVVVVCVVVVDDDDDPDDDPDDDDDDD

Solvent-accessible surface area (backbone atoms only — not comparable to full-atom values): 20387 Å² total; per-residue (Å²): 133,82,77,71,69,49,70,42,61,58,35,41,40,70,38,57,61,84,70,84,76,54,92,90,52,95,66,90,71,81,75,72,85,71,65,49,70,46,52,78,77,84,52,70,66,62,58,50,51,48,38,62,72,35,35,44,67,63,44,55,55,53,67,74,46,53,76,70,55,58,74,50,68,61,74,86,54,65,42,29,87,78,37,71,72,72,81,45,64,70,86,77,38,59,48,76,45,83,42,54,36,68,54,49,54,49,43,51,57,41,63,73,50,49,63,87,76,67,54,69,84,77,59,86,56,92,84,62,59,48,68,59,51,44,51,51,50,43,54,50,46,52,52,51,44,56,61,57,50,68,56,52,40,80,41,76,65,42,97,86,69,52,54,29,24,36,34,74,46,66,30,52,66,61,49,50,53,50,52,53,49,52,51,51,53,52,50,50,54,51,18,56,52,64,64,34,69,91,62,30,87,62,71,50,77,50,77,49,78,50,74,57,96,89,46,30,36,39,34,35,30,42,33,38,46,51,95,94,38,80,45,80,40,83,68,50,75,42,76,43,92,64,76,96,42,75,64,56,55,47,56,50,50,49,56,54,41,46,73,43,35,74,51,50,80,82,66,52,89,63,82,86,85,82,79,81,59,64,70,60,57,50,49,53,53,51,50,57,55,48,49,53,41,75,78,28,49,54,54,53,50,54,49,53,50,51,53,50,52,49,52,52,53,50,48,42,61,74,66,70,55,80,79,78,74,82,76,75,78,90,79,76,92,74,82,87,128

Organism: Aphanomyces astaci (NCBI:txid112090)

Secondary structure (DSSP, 8-state):
-PPPEEE-HHHHHT--------TT-S--SPPP-SPPEEESS--HHHHHHHHHHHSHHHHHHHHHS-HHHHHHTTTTPPPGGGSGGGSS-TTT-EEEEEEEHHIIIIIIIIITT-GGG--GGG---TTS-HHHHHHHHHHHHHHHHHHHHTT-EEPPPPTTS--EEEEEEE-HHHHHHHHHHHHHHHHHHHHHHHT-TTT-S-EEEEEEEEEETTEEEEEEEEEEEETTEEEEEEEEEEEE-S---HHHHHHHHHHHHHHH-TTHHHH--SPPP----HHHHHHHHHHHHHHHGGGGHHHHHHHHHHHHHHHHHHHHHHHT-PPPP----S-------

pLDDT: mean 77.72, std 13.17, range [36.59, 94.38]

Mean predicted aligned error: 18.23 Å

Sequence (337 aa):
HGNPMVRCNFCTFEGRDKVKITEGGTRKRKSRVDVKYFTKPFTPLNYRSHLNGQHKESWDAYQQMSTSAKKEYFNDKISSTNTLHVHMDLTSDSIEYTIKAPIVDTIIGGLFFNAEAIQEEDCDDAGEDAASAASKKINKLAKQKNNAMLLFKQGERASNGAASYTVVIKNTMRYQLAIDHVVAVALQRIGDMLNNNKQVWAFSLAGDGSTHRGQSFFDLRLRLYWHGRLLNLHLVALPMFDRHTAENMFNMIVKLLDALFPKLVAAAEYNVMRVWCAPHQIDIIAKECADRIDGGTWIKFAYSYTVYLRAQFNLIIEMGVKCPQEDEPLGASRKRA

Nearest PDB structures (foldseek):
  8sjd-assembly1_A  TM=5.697E-01  e=8.896E-03  Musca domestica
  4d1q-assembly1_H-2  TM=5.975E-01  e=1.702E-02  Musca domestica
  4z9c-assembly1_F  TM=4.360E-01  e=2.416E-01  Escherichia coli
  2ygk-assembly1_B  TM=3.190E-01  e=1.187E+00  Saccharolobus solfataricus
  5elu-assembly1_A  TM=3.007E-01  e=2.408E+00  synthetic construct